Protein AF-A0A7I7VZ02-F1 (afdb_monomer_lite)

Secondary structure (DSSP, 8-state):
-HHHHHHHHHHHHHHHHHHHHHHHHHHHHHHHHTTTBTTTHHHH--HHHHHHHHHHHHHHHHHHH---TTHHHHHHHHHHHHHHHHHHHHHHHHHS----EEEEEEE-TTSSEEEEEEE---SSS-EEEEEEEE--GGG-BEEEEEEEETTT--EEEEEEEETTEEEEEEGGG-EEEEEB-TTS-BSS-EEESPPP-

Radius of gyration: 24.24 Å; chains: 1; bounding box: 68×23×64 Å

Structure (mmCIF, N/CA/C/O backbone):
data_AF-A0A7I7VZ02-F1
#
_entry.id   AF-A0A7I7VZ02-F1
#
loop_
_atom_site.group_PDB
_atom_site.id
_atom_site.type_symbol
_atom_site.label_atom_id
_atom_site.label_alt_id
_atom_site.label_comp_id
_atom_site.label_asym_id
_atom_site.label_entity_id
_atom_site.label_seq_id
_atom_site.pdbx_PDB_ins_code
_atom_site.Cartn_x
_atom_site.Cartn_y
_atom_site.Cartn_z
_atom_site.occupancy
_atom_site.B_iso_or_equiv
_atom_site.auth_seq_id
_atom_site.auth_comp_id
_atom_site.auth_asym_id
_atom_site.auth_atom_id
_atom_site.pdbx_PDB_model_num
ATOM 1 N N . MET A 1 1 ? -41.521 4.359 39.363 1.00 47.81 1 MET A N 1
ATOM 2 C CA . MET A 1 1 ? -41.703 4.819 37.966 1.00 47.81 1 MET A CA 1
ATOM 3 C C . MET A 1 1 ? -40.524 5.634 37.420 1.00 47.81 1 MET A C 1
ATOM 5 O O . MET A 1 1 ? -40.208 5.471 36.253 1.00 47.81 1 MET A O 1
ATOM 9 N N . ALA A 1 2 ? -39.821 6.451 38.222 1.00 50.28 2 ALA A N 1
ATOM 10 C CA . ALA A 1 2 ? -38.629 7.186 37.757 1.00 50.28 2 ALA A CA 1
ATOM 11 C C . ALA A 1 2 ? -37.331 6.344 37.661 1.00 50.28 2 ALA A C 1
ATOM 13 O O . ALA A 1 2 ? -36.416 6.716 36.933 1.00 50.28 2 ALA A O 1
ATOM 14 N N . SER A 1 3 ? -37.225 5.204 38.360 1.00 50.44 3 SER A N 1
ATOM 15 C CA . SER A 1 3 ? -36.028 4.342 38.289 1.00 50.44 3 SER A CA 1
ATOM 16 C C . SER A 1 3 ? -35.929 3.541 36.988 1.00 50.44 3 SER A C 1
ATOM 18 O O . SER A 1 3 ? -34.827 3.222 36.538 1.00 50.44 3 SER A O 1
ATOM 20 N N . ASP A 1 4 ? -37.068 3.232 36.368 1.00 49.09 4 ASP A N 1
ATOM 21 C CA . ASP A 1 4 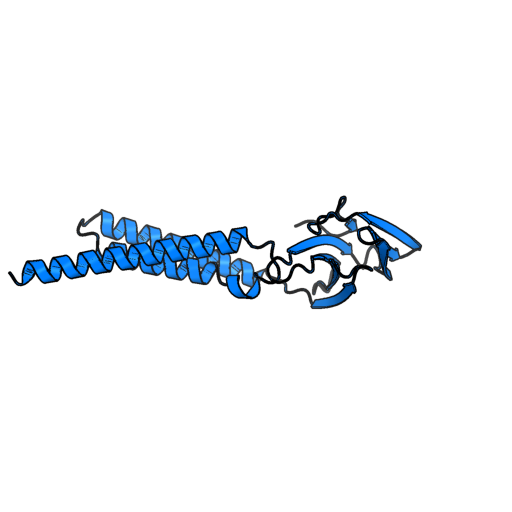? -37.125 2.322 35.221 1.00 49.09 4 ASP A CA 1
ATOM 22 C C . ASP A 1 4 ? -36.771 3.043 33.919 1.00 49.09 4 ASP A C 1
ATOM 24 O O . ASP A 1 4 ? -36.059 2.496 33.078 1.00 49.09 4 ASP A O 1
ATOM 28 N N . THR A 1 5 ? -37.151 4.316 33.794 1.00 54.44 5 THR A N 1
ATOM 29 C CA . THR A 1 5 ? -36.795 5.179 32.657 1.00 54.44 5 THR A CA 1
ATOM 30 C C . THR A 1 5 ? -35.301 5.496 32.606 1.00 54.44 5 THR A C 1
ATOM 32 O O . THR A 1 5 ? -34.717 5.534 31.522 1.00 54.44 5 THR A O 1
ATOM 35 N N . VAL A 1 6 ? -34.651 5.659 33.762 1.00 57.03 6 VAL A N 1
ATOM 36 C CA . VAL A 1 6 ? -33.194 5.858 33.845 1.00 57.03 6 VAL A CA 1
ATOM 37 C C . VAL A 1 6 ? -32.454 4.572 33.466 1.00 57.03 6 VAL A C 1
ATOM 39 O O . VAL A 1 6 ? -31.547 4.602 32.635 1.00 57.03 6 VAL A O 1
ATOM 42 N N . SER A 1 7 ? -32.887 3.424 33.996 1.00 58.41 7 SER A N 1
ATOM 43 C CA . SER A 1 7 ? -32.326 2.103 33.670 1.00 58.41 7 SER A CA 1
ATOM 44 C C . SER A 1 7 ? -32.423 1.770 32.173 1.00 58.41 7 SER A C 1
ATOM 46 O O . SER A 1 7 ? -31.472 1.249 31.582 1.00 58.41 7 SER A O 1
ATOM 48 N N . TYR A 1 8 ? -33.546 2.120 31.539 1.00 58.66 8 TYR A N 1
ATOM 49 C CA . TYR A 1 8 ? -33.772 1.874 30.116 1.00 58.66 8 TYR A CA 1
ATOM 50 C C . TYR A 1 8 ? -32.868 2.737 29.226 1.00 58.66 8 TYR A C 1
ATOM 52 O O . TYR A 1 8 ? -32.232 2.216 28.312 1.00 58.66 8 TYR A O 1
ATOM 60 N N . ARG A 1 9 ? -32.722 4.030 29.553 1.00 64.00 9 ARG A N 1
ATOM 61 C CA . ARG A 1 9 ? -31.848 4.969 28.827 1.00 64.00 9 ARG A CA 1
ATOM 62 C C . ARG A 1 9 ? -30.373 4.562 28.854 1.00 64.00 9 ARG A C 1
ATOM 64 O O . ARG A 1 9 ? -29.693 4.662 27.834 1.00 64.00 9 ARG A O 1
ATOM 71 N N . PHE A 1 10 ? -29.888 4.061 29.991 1.00 64.31 10 PHE A N 1
ATOM 72 C CA . PHE A 1 10 ? -28.514 3.562 30.110 1.00 64.31 10 PHE A CA 1
ATOM 73 C C . PHE A 1 10 ? -28.275 2.287 29.291 1.00 64.31 10 PHE A C 1
ATOM 75 O O . PHE A 1 10 ? -27.214 2.138 28.687 1.00 64.31 10 PHE A O 1
ATOM 82 N N . ARG A 1 11 ? -29.267 1.389 29.211 1.00 67.38 11 ARG A N 1
ATOM 83 C CA . ARG A 1 11 ? -29.181 0.178 28.380 1.00 67.38 11 ARG A CA 1
ATOM 84 C C . ARG A 1 11 ? -29.174 0.495 26.888 1.00 67.38 11 ARG A C 1
ATOM 86 O O . ARG A 1 11 ? -28.338 -0.044 26.172 1.00 67.38 11 ARG A O 1
ATOM 93 N N . THR A 1 12 ? -30.046 1.388 26.424 1.00 71.94 12 THR A N 1
ATOM 94 C CA . THR A 1 12 ? -30.061 1.807 25.013 1.00 71.94 12 THR A CA 1
ATOM 95 C C . THR A 1 12 ? -28.772 2.524 24.620 1.00 71.94 12 THR A C 1
ATOM 97 O O . THR A 1 12 ? -28.222 2.236 23.562 1.00 71.94 12 THR A O 1
ATOM 100 N N . ALA A 1 13 ? -28.232 3.387 25.488 1.00 70.81 13 ALA A N 1
ATOM 101 C CA . ALA A 1 13 ? -26.956 4.058 25.238 1.00 70.81 13 ALA A CA 1
ATOM 102 C C . ALA A 1 13 ? -25.786 3.062 25.144 1.00 70.81 13 ALA A C 1
ATOM 104 O O . ALA A 1 13 ? -24.974 3.158 24.229 1.00 70.81 13 ALA A O 1
ATOM 105 N N . ALA A 1 14 ? -25.729 2.064 26.032 1.00 69.88 14 ALA A N 1
ATOM 106 C CA . ALA A 1 14 ? -24.688 1.035 25.993 1.00 69.88 14 ALA A CA 1
ATOM 107 C C . ALA A 1 14 ? -24.739 0.189 24.707 1.00 69.88 14 ALA A C 1
ATOM 109 O O . ALA A 1 14 ? -23.693 -0.119 24.141 1.00 69.88 14 ALA A O 1
ATOM 110 N N . VAL A 1 15 ? -25.939 -0.146 24.219 1.00 73.44 15 VAL A N 1
ATOM 111 C CA . VAL A 1 15 ? -26.111 -0.881 22.954 1.00 73.44 15 VAL A CA 1
ATOM 112 C C . VAL A 1 15 ? -25.658 -0.038 21.763 1.00 73.44 15 VAL A C 1
ATOM 114 O O . VAL A 1 15 ? -24.906 -0.534 20.931 1.00 73.44 15 VAL A O 1
ATOM 117 N N . VAL A 1 16 ? -26.044 1.240 21.698 1.00 75.06 16 VAL A N 1
ATOM 118 C CA . VAL A 1 16 ? -25.624 2.142 20.609 1.00 75.06 16 VAL A CA 1
ATOM 119 C C . VAL A 1 16 ? -24.101 2.287 20.566 1.00 75.06 16 VAL A C 1
ATOM 121 O O . VAL A 1 16 ? -23.503 2.179 19.499 1.00 75.06 16 VAL A O 1
ATOM 124 N N . VAL A 1 17 ? -23.458 2.463 21.723 1.00 73.44 17 VAL A N 1
ATOM 125 C CA . VAL A 1 17 ? -21.994 2.580 21.814 1.00 73.44 17 VAL A CA 1
ATOM 126 C C . VAL A 1 17 ? -21.298 1.268 21.425 1.00 73.44 17 VAL A C 1
ATOM 128 O O . VAL A 1 17 ? -20.269 1.306 20.754 1.00 73.44 17 VAL A O 1
ATOM 131 N N . ALA A 1 18 ? -21.865 0.108 21.773 1.00 72.56 18 ALA A N 1
ATOM 132 C CA . ALA A 1 18 ? -21.328 -1.186 21.352 1.00 72.56 18 ALA A CA 1
ATOM 133 C C . ALA A 1 18 ? -21.440 -1.397 19.832 1.00 72.56 18 ALA A C 1
ATOM 135 O O . ALA A 1 18 ? -20.479 -1.837 19.207 1.00 72.56 18 ALA A O 1
ATOM 136 N N . VAL A 1 19 ? -22.580 -1.041 19.227 1.00 76.12 19 VAL A N 1
ATOM 137 C CA . VAL A 1 19 ? -22.775 -1.108 17.767 1.00 76.12 19 VAL A CA 1
ATOM 138 C C . VAL A 1 19 ? -21.777 -0.200 17.047 1.00 76.12 19 VAL A C 1
ATOM 140 O O . VAL A 1 19 ? -21.139 -0.637 16.093 1.00 76.12 19 VAL A O 1
ATOM 143 N N . LEU A 1 20 ? -21.578 1.028 17.536 1.00 76.00 20 LEU A N 1
ATOM 144 C CA . LEU A 1 20 ? -20.565 1.943 17.003 1.00 76.00 20 LEU A CA 1
ATOM 145 C C . LEU A 1 20 ? -19.152 1.355 17.108 1.00 76.00 20 LEU A C 1
ATOM 147 O O . LEU A 1 20 ? -18.399 1.413 16.140 1.00 76.00 20 LEU A O 1
ATOM 151 N N . GLY A 1 21 ? -18.807 0.735 18.238 1.00 69.12 21 GLY A N 1
ATOM 152 C CA . GLY A 1 21 ? -17.503 0.095 18.420 1.00 69.12 21 GLY A CA 1
ATOM 153 C C . GLY A 1 21 ? -17.253 -1.073 17.466 1.00 69.12 21 GLY A C 1
ATOM 154 O O . GLY A 1 21 ? -16.157 -1.195 16.921 1.00 69.12 21 GLY A O 1
ATOM 155 N N . VAL A 1 22 ? -18.274 -1.893 17.200 1.00 75.31 22 VAL A N 1
ATOM 156 C CA . VAL A 1 22 ? -18.197 -2.979 16.208 1.00 75.31 22 VAL A CA 1
ATOM 157 C C . VAL A 1 22 ? -18.049 -2.422 14.792 1.00 75.31 22 VAL A C 1
ATOM 159 O O . VAL A 1 22 ? -17.205 -2.901 14.041 1.00 75.31 22 VAL A O 1
ATOM 162 N N . LEU A 1 23 ? -18.811 -1.386 14.430 1.00 75.44 23 LEU A N 1
ATOM 163 C CA . LEU A 1 23 ? -18.707 -0.744 13.114 1.00 75.44 23 LEU A CA 1
ATOM 164 C C . LEU A 1 23 ? -17.310 -0.156 12.872 1.00 75.44 23 LEU A C 1
ATOM 166 O O . LEU A 1 23 ? -16.759 -0.311 11.784 1.00 75.44 23 LEU A O 1
ATOM 170 N N . LEU A 1 24 ? -16.710 0.460 13.892 1.00 75.12 24 LEU A N 1
ATOM 171 C CA . LEU A 1 24 ? -15.344 0.982 13.828 1.00 75.12 24 LEU A CA 1
ATOM 172 C C . LEU A 1 24 ? -14.301 -0.133 13.659 1.00 75.12 24 LEU A C 1
ATOM 174 O O . LEU A 1 24 ? -13.350 0.030 12.898 1.00 75.12 24 LEU A O 1
ATOM 178 N N . TRP A 1 25 ? -14.503 -1.291 14.293 1.00 71.62 25 TRP A N 1
ATOM 179 C CA . TRP A 1 25 ? -13.660 -2.472 14.077 1.00 71.62 25 TRP A CA 1
ATOM 180 C C . TRP A 1 25 ? -13.792 -3.046 12.665 1.00 71.62 25 TRP A C 1
ATOM 182 O O . TRP A 1 25 ? -12.788 -3.401 12.052 1.00 71.62 25 TRP A O 1
ATOM 192 N N . VAL A 1 26 ? -15.010 -3.103 12.123 1.00 74.44 26 VAL A N 1
ATOM 193 C CA . VAL A 1 26 ? -15.242 -3.535 10.736 1.00 74.44 26 VAL A CA 1
ATOM 194 C C . VAL A 1 26 ? -14.557 -2.580 9.757 1.00 74.44 26 VAL A C 1
ATOM 196 O O . VAL A 1 26 ? -13.909 -3.040 8.819 1.00 74.44 26 VAL A O 1
ATOM 199 N N . LEU A 1 27 ? -14.621 -1.268 9.995 1.00 68.94 27 LEU A N 1
ATOM 200 C CA . LEU A 1 27 ? -13.899 -0.265 9.204 1.00 68.94 27 LEU A CA 1
ATOM 201 C C . LEU A 1 27 ? -12.376 -0.442 9.295 1.00 68.94 27 LEU A C 1
ATOM 203 O O . LEU A 1 27 ? -11.706 -0.406 8.266 1.00 68.94 27 LEU A O 1
ATOM 207 N N . ALA A 1 28 ? -11.834 -0.702 10.489 1.00 68.12 28 ALA A N 1
ATOM 208 C CA . ALA A 1 28 ? -10.408 -0.969 10.676 1.00 68.12 28 ALA A CA 1
ATOM 209 C C . ALA A 1 28 ? -9.947 -2.226 9.913 1.00 68.12 28 ALA A C 1
ATOM 211 O O . ALA A 1 28 ? -8.941 -2.185 9.207 1.00 68.12 28 ALA A O 1
ATOM 212 N N . LEU A 1 29 ? -10.709 -3.323 9.999 1.00 68.94 29 LEU A N 1
ATOM 213 C CA . LEU A 1 29 ? -10.433 -4.564 9.266 1.00 68.94 29 LEU A CA 1
ATOM 214 C C . LEU A 1 29 ? -10.550 -4.375 7.753 1.00 68.94 29 LEU A C 1
ATOM 216 O O . LEU A 1 29 ? -9.721 -4.882 7.003 1.00 68.94 29 LEU A O 1
ATOM 220 N N . THR A 1 30 ? -11.544 -3.612 7.301 1.00 69.12 30 THR A N 1
ATOM 221 C CA . THR A 1 30 ? -11.711 -3.299 5.878 1.00 69.12 30 THR A CA 1
ATOM 222 C C . THR A 1 30 ? -10.533 -2.465 5.371 1.00 69.12 30 THR A C 1
ATOM 224 O O . THR A 1 30 ? -10.008 -2.758 4.306 1.00 69.12 30 THR A O 1
ATOM 227 N N . GLY A 1 31 ? -10.043 -1.497 6.153 1.00 63.56 31 GLY A N 1
ATOM 228 C CA . GLY A 1 31 ? -8.831 -0.739 5.822 1.00 63.56 31 GLY A CA 1
ATOM 229 C C . GLY A 1 31 ? -7.583 -1.606 5.687 1.00 63.56 31 GLY A C 1
ATOM 230 O O . GLY A 1 31 ? -6.812 -1.409 4.754 1.00 63.56 31 GLY A O 1
ATOM 231 N N . LEU A 1 32 ? -7.422 -2.610 6.552 1.00 64.88 32 LEU A N 1
ATOM 232 C CA . LEU A 1 32 ? -6.314 -3.566 6.457 1.00 64.88 32 LEU A CA 1
ATOM 233 C C . LEU A 1 32 ? -6.423 -4.476 5.224 1.00 64.88 32 LEU A C 1
ATOM 235 O O . LEU A 1 32 ? -5.419 -4.747 4.574 1.00 64.88 32 LEU A O 1
ATOM 239 N N . LEU A 1 33 ? -7.629 -4.931 4.875 1.00 65.62 33 LEU A N 1
ATOM 240 C CA . LEU A 1 33 ? -7.858 -5.803 3.712 1.00 65.62 33 LEU A CA 1
ATOM 241 C C . LEU A 1 33 ? -7.731 -5.067 2.370 1.00 65.62 33 LEU A C 1
ATOM 243 O O . LEU A 1 33 ? -7.448 -5.683 1.348 1.00 65.62 33 LEU A O 1
ATOM 247 N N . VAL A 1 34 ? -7.947 -3.752 2.370 1.00 65.56 34 VAL A N 1
ATOM 248 C CA . VAL A 1 34 ? -7.907 -2.881 1.185 1.00 65.56 34 VAL A CA 1
ATOM 249 C C . VAL A 1 34 ? -6.531 -2.195 1.055 1.00 65.56 34 VAL A C 1
ATOM 251 O O . VAL A 1 34 ? -6.350 -1.318 0.220 1.00 65.56 34 VAL A O 1
ATOM 254 N N . ASN A 1 35 ? -5.523 -2.622 1.828 1.00 59.62 35 ASN A N 1
ATOM 255 C CA . ASN A 1 35 ? -4.177 -2.029 1.830 1.00 59.62 35 ASN A CA 1
ATOM 256 C C . ASN A 1 35 ? -3.470 -2.080 0.457 1.00 59.62 35 ASN A C 1
ATOM 258 O O . ASN A 1 35 ? -2.612 -1.251 0.179 1.00 59.62 35 ASN A O 1
ATOM 262 N N . ASP A 1 36 ? -3.879 -3.000 -0.422 1.00 58.22 36 ASP A N 1
ATOM 263 C CA . ASP A 1 36 ? -3.408 -3.095 -1.811 1.00 58.22 36 ASP A CA 1
ATOM 264 C C . ASP A 1 36 ? -3.837 -1.911 -2.705 1.00 58.22 36 ASP A C 1
ATOM 266 O O . ASP A 1 36 ? -3.310 -1.747 -3.806 1.00 58.22 36 ASP A O 1
ATOM 270 N N . TYR A 1 37 ? -4.820 -1.108 -2.284 1.00 57.72 37 TYR A N 1
ATOM 271 C CA . TYR A 1 37 ? -5.379 -0.017 -3.081 1.00 57.72 37 TYR A CA 1
ATOM 272 C C . TYR A 1 37 ? -4.755 1.323 -2.693 1.00 57.72 37 TYR A C 1
ATOM 274 O O . TYR A 1 37 ? -5.181 1.986 -1.743 1.00 57.72 37 TYR A O 1
ATOM 282 N N . TYR A 1 38 ? -3.766 1.750 -3.475 1.00 57.16 38 TYR A N 1
ATOM 283 C CA . TYR A 1 38 ? -2.965 2.944 -3.216 1.00 57.16 38 TYR A CA 1
ATOM 284 C C . TYR A 1 38 ? -3.795 4.230 -3.073 1.00 57.16 38 TYR A C 1
ATOM 286 O O . TYR A 1 38 ? -3.505 5.041 -2.202 1.00 57.16 38 TYR A O 1
ATOM 294 N N . GLN A 1 39 ? -4.872 4.411 -3.848 1.00 54.56 39 GLN A N 1
ATOM 295 C CA . GLN A 1 39 ? -5.721 5.613 -3.736 1.00 54.56 39 GLN A CA 1
ATOM 296 C C . GLN A 1 39 ? -6.662 5.608 -2.523 1.00 54.56 39 GLN A C 1
ATOM 298 O O . GLN A 1 39 ? -7.084 6.667 -2.054 1.00 54.56 39 GLN A O 1
ATOM 303 N N . LEU A 1 40 ? -6.996 4.429 -1.996 1.00 50.78 40 LEU A N 1
ATOM 304 C CA . LEU A 1 40 ? -7.787 4.290 -0.770 1.00 50.78 40 LEU A CA 1
ATOM 305 C C . LEU A 1 40 ? -6.900 4.369 0.477 1.00 50.78 40 LEU A C 1
ATOM 307 O O . LEU A 1 40 ? -7.392 4.708 1.556 1.00 50.78 40 LEU A O 1
ATOM 311 N N . ARG A 1 41 ? -5.593 4.132 0.314 1.00 55.97 41 ARG A N 1
ATOM 312 C CA . ARG A 1 41 ? -4.574 4.184 1.362 1.00 55.97 41 ARG A CA 1
ATOM 313 C C . ARG A 1 41 ? -4.622 5.482 2.182 1.00 55.97 41 ARG A C 1
ATOM 315 O O . ARG A 1 41 ? -4.719 5.344 3.391 1.00 55.97 41 ARG A O 1
ATOM 322 N N . PRO A 1 42 ? -4.694 6.712 1.625 1.00 55.03 42 PRO A N 1
ATOM 323 C CA . PRO A 1 42 ? -4.709 7.950 2.415 1.00 55.03 42 PRO A CA 1
ATOM 324 C C . PRO A 1 42 ? -5.990 8.147 3.238 1.00 55.03 42 PRO A C 1
ATOM 326 O O . PRO A 1 42 ? -5.948 8.728 4.318 1.00 55.03 42 PRO A O 1
ATOM 329 N N . TRP A 1 43 ? -7.132 7.652 2.750 1.00 51.28 43 TRP A N 1
ATOM 330 C CA . TRP A 1 43 ? -8.434 7.808 3.413 1.00 51.28 43 TRP A CA 1
ATOM 331 C C . TRP A 1 43 ? -8.687 6.731 4.471 1.00 51.28 43 TRP A C 1
ATOM 333 O O . TRP A 1 43 ? -9.310 6.997 5.498 1.00 51.28 43 TRP A O 1
ATOM 343 N N . LEU A 1 44 ? -8.184 5.517 4.235 1.00 52.19 44 LEU A N 1
ATOM 344 C CA . LEU A 1 44 ? -8.232 4.403 5.179 1.00 52.19 44 LEU A CA 1
ATOM 345 C C . LEU A 1 44 ? -6.970 4.292 6.042 1.00 52.19 44 LEU A C 1
ATOM 347 O O . LEU A 1 44 ? -6.959 3.428 6.913 1.00 52.19 44 LEU A O 1
ATOM 351 N N . HIS A 1 45 ? -5.975 5.187 5.899 1.00 53.47 45 HIS A N 1
ATOM 352 C CA . HIS A 1 45 ? -4.705 5.242 6.660 1.00 53.47 45 HIS A CA 1
ATOM 353 C C . HIS A 1 45 ? -4.843 5.574 8.148 1.00 53.47 45 HIS A C 1
ATOM 355 O O . HIS A 1 45 ? -3.887 5.913 8.847 1.00 53.47 45 HIS A O 1
ATOM 361 N N . HIS A 1 46 ? -6.038 5.400 8.679 1.00 59.06 46 HIS A N 1
ATOM 362 C CA . HIS A 1 46 ? -6.311 5.486 10.090 1.00 59.06 46 HIS A CA 1
ATOM 363 C C . HIS A 1 46 ? -6.965 4.201 10.622 1.00 59.06 46 HIS A C 1
ATOM 365 O O . HIS A 1 46 ? -7.808 4.304 11.515 1.00 59.06 46 HIS A O 1
ATOM 371 N N . PRO A 1 47 ? -6.578 2.980 10.170 1.00 60.38 47 PRO A N 1
ATOM 372 C CA . PRO A 1 47 ? -7.176 1.755 10.706 1.00 60.38 47 PRO A CA 1
ATOM 373 C C . PRO A 1 47 ? -6.882 1.650 12.208 1.00 60.38 47 PRO A C 1
ATOM 375 O O . PRO A 1 47 ? -7.709 1.172 12.979 1.00 60.38 47 PRO A O 1
ATOM 378 N N . PHE A 1 48 ? -5.756 2.219 12.648 1.00 64.62 48 PHE A N 1
ATOM 379 C CA . PHE A 1 48 ? -5.398 2.377 14.048 1.00 64.62 48 PHE A CA 1
ATOM 380 C C . PHE A 1 48 ? -6.257 3.410 14.796 1.00 64.62 48 PHE A C 1
ATOM 382 O O . PHE A 1 48 ? -6.590 3.180 15.956 1.00 64.62 48 PHE A O 1
ATOM 389 N N . ILE A 1 49 ? -6.686 4.514 14.169 1.00 67.94 49 ILE A N 1
ATOM 390 C CA . ILE A 1 49 ? -7.624 5.464 14.803 1.00 67.94 49 ILE A CA 1
ATOM 391 C C . ILE A 1 49 ? -9.006 4.819 14.929 1.00 67.94 49 ILE A C 1
ATOM 393 O O . ILE A 1 49 ? -9.634 4.904 15.981 1.00 67.94 49 ILE A O 1
ATOM 397 N N . PHE A 1 50 ? -9.462 4.102 13.898 1.00 70.12 50 PHE A N 1
ATOM 398 C CA . PHE A 1 50 ? -10.724 3.365 13.957 1.00 70.12 50 PHE A CA 1
ATOM 399 C C . PHE A 1 50 ? -10.666 2.231 14.991 1.00 70.12 50 PHE A C 1
ATOM 401 O O . PHE A 1 50 ? -11.586 2.088 15.794 1.00 70.12 50 PHE A O 1
ATOM 408 N N . GLY A 1 51 ? -9.560 1.486 15.059 1.00 69.31 51 GLY A N 1
ATOM 409 C CA . GLY A 1 51 ? -9.348 0.435 16.055 1.00 69.31 51 GLY A CA 1
ATOM 410 C C . GLY A 1 51 ? -9.263 0.971 17.488 1.00 69.31 51 GLY A C 1
ATOM 411 O O . GLY A 1 51 ? -9.880 0.406 18.393 1.00 69.31 51 GLY A O 1
ATOM 412 N N . THR A 1 52 ? -8.573 2.093 17.715 1.00 71.06 52 THR A N 1
ATOM 413 C CA . THR A 1 52 ? -8.495 2.731 19.043 1.00 71.06 52 THR A CA 1
ATOM 414 C C . THR A 1 52 ? -9.833 3.325 19.471 1.00 71.06 52 THR A C 1
ATOM 416 O O . THR A 1 52 ? -10.266 3.085 20.599 1.00 71.06 52 THR A O 1
ATOM 419 N N . ALA A 1 53 ? -10.543 4.015 18.574 1.00 76.06 53 ALA A N 1
ATOM 420 C CA . ALA A 1 53 ? -11.892 4.519 18.829 1.00 76.06 53 ALA A CA 1
ATOM 421 C C . ALA A 1 53 ? -12.901 3.378 19.073 1.00 76.06 53 ALA A C 1
ATOM 423 O O . ALA A 1 53 ? -13.762 3.477 19.954 1.00 76.06 53 ALA A O 1
ATOM 424 N N . GLY A 1 54 ? -12.768 2.259 18.353 1.00 73.69 54 GLY A N 1
ATOM 425 C CA . GLY A 1 54 ? -13.542 1.035 18.565 1.00 73.69 54 GLY A CA 1
ATOM 426 C C . GLY A 1 54 ? -13.289 0.409 19.940 1.00 73.69 54 GLY A C 1
ATOM 427 O O . GLY A 1 54 ? -14.227 0.083 20.664 1.00 73.69 54 GLY A O 1
ATOM 428 N N . CYS A 1 55 ? -12.026 0.309 20.360 1.00 76.19 55 CYS A N 1
ATOM 429 C CA . CYS A 1 55 ? -11.670 -0.190 21.691 1.00 76.19 55 CYS A CA 1
ATOM 430 C C . CYS A 1 55 ? -12.164 0.740 22.811 1.00 76.19 55 CYS A C 1
ATOM 432 O O . CYS A 1 55 ? -12.705 0.268 23.811 1.00 76.19 55 CYS A O 1
ATOM 434 N N . ALA A 1 56 ? -12.043 2.059 22.633 1.00 76.25 56 ALA A N 1
ATOM 435 C CA . ALA A 1 56 ? -12.521 3.045 23.599 1.00 76.25 56 ALA A CA 1
ATOM 436 C C . ALA A 1 56 ? -14.048 2.986 23.769 1.00 76.25 56 ALA A C 1
ATOM 438 O O . ALA A 1 56 ? -14.551 2.951 24.893 1.00 76.25 56 ALA A O 1
ATOM 439 N N . SER A 1 57 ? -14.794 2.912 22.664 1.00 73.62 57 SER A N 1
ATOM 440 C CA . SER A 1 57 ? -16.254 2.778 22.702 1.00 73.62 57 SER A CA 1
ATOM 441 C C . SER A 1 57 ? -16.690 1.459 23.352 1.00 73.62 57 SER A C 1
ATOM 443 O O . SER A 1 57 ? -17.549 1.476 24.233 1.00 73.62 57 SER A O 1
ATOM 445 N N . LEU A 1 58 ? -16.048 0.331 23.039 1.00 74.31 58 LEU A N 1
ATOM 446 C CA . LEU A 1 58 ? -16.349 -0.958 23.677 1.00 74.31 58 LEU A CA 1
ATOM 447 C C . LEU A 1 58 ? -16.020 -0.974 25.181 1.00 74.31 58 LEU A C 1
ATOM 449 O O . LEU A 1 58 ? -16.814 -1.485 25.976 1.00 74.31 58 LEU A O 1
ATOM 453 N N . ALA A 1 59 ? -14.925 -0.338 25.606 1.00 74.94 59 ALA A N 1
ATOM 454 C CA . ALA A 1 59 ? -14.600 -0.172 27.024 1.00 74.94 59 ALA A CA 1
ATOM 455 C C . ALA A 1 59 ? -15.665 0.659 27.768 1.00 74.94 59 ALA A C 1
ATOM 457 O O . ALA A 1 59 ? -16.099 0.286 28.864 1.00 74.94 59 ALA A O 1
ATOM 458 N N . ILE A 1 60 ? -16.149 1.746 27.152 1.00 73.69 60 ILE A N 1
ATOM 459 C CA . ILE A 1 60 ? -17.241 2.575 27.688 1.00 73.69 60 ILE A CA 1
ATOM 460 C C . ILE A 1 60 ? -18.546 1.767 27.757 1.00 73.69 60 ILE A C 1
ATOM 462 O O . ILE A 1 60 ? -19.230 1.786 28.785 1.00 73.69 60 ILE A O 1
ATOM 466 N N . ALA A 1 61 ? -18.872 0.998 26.714 1.00 72.69 61 ALA A N 1
ATOM 467 C CA . ALA A 1 61 ? -20.058 0.144 26.679 1.00 72.69 61 ALA A CA 1
ATOM 468 C C . ALA A 1 61 ? -20.036 -0.920 27.789 1.00 72.69 61 ALA A C 1
ATOM 470 O O . ALA A 1 61 ? -21.041 -1.109 28.477 1.00 72.69 61 ALA A O 1
ATOM 471 N N . CYS A 1 62 ? -18.890 -1.560 28.043 1.00 72.25 62 CYS A N 1
ATOM 472 C CA . CYS A 1 62 ? -18.725 -2.481 29.170 1.00 72.25 62 CYS A CA 1
ATOM 473 C C . CYS A 1 62 ? -18.882 -1.780 30.525 1.00 72.25 62 CYS A C 1
ATOM 475 O O . CYS A 1 62 ? -19.519 -2.321 31.431 1.00 72.25 62 CYS A O 1
ATOM 477 N N . GLY A 1 63 ? -18.347 -0.563 30.663 1.00 70.44 63 GLY A N 1
ATOM 478 C CA . GLY A 1 63 ? -18.438 0.224 31.890 1.00 70.44 63 GLY A CA 1
ATOM 479 C C . GLY A 1 63 ? -19.870 0.616 32.271 1.00 70.44 63 GLY A C 1
ATOM 480 O O . GLY A 1 63 ? -20.214 0.610 33.460 1.00 70.44 63 GLY A O 1
ATOM 481 N N . VAL A 1 64 ? -20.696 0.923 31.267 1.00 71.81 64 VAL A N 1
ATOM 482 C CA . VAL A 1 64 ? -22.079 1.398 31.426 1.00 71.81 64 VAL A CA 1
ATOM 483 C C . VAL A 1 64 ? -23.102 0.253 31.395 1.00 71.81 64 VAL A C 1
ATOM 485 O O . VAL A 1 64 ? -24.072 0.274 32.150 1.00 71.81 64 VAL A O 1
ATOM 488 N N . GLY A 1 65 ? -22.895 -0.757 30.546 1.00 66.19 65 GLY A N 1
ATOM 489 C CA . GLY A 1 65 ? -23.864 -1.825 30.284 1.00 66.19 65 GLY A CA 1
ATOM 490 C C . GLY A 1 65 ? -23.776 -3.028 31.228 1.00 66.19 65 GLY A C 1
ATOM 491 O O . GLY A 1 65 ? -24.793 -3.672 31.498 1.00 66.19 65 GLY A O 1
ATOM 492 N N . ILE A 1 66 ? -22.590 -3.340 31.766 1.00 71.62 66 ILE A N 1
ATOM 493 C CA . ILE A 1 66 ? -22.381 -4.546 32.579 1.00 71.62 66 ILE A CA 1
ATOM 494 C C . ILE A 1 66 ? -22.543 -4.219 34.066 1.00 71.62 66 ILE A C 1
ATOM 496 O O . ILE A 1 66 ? -21.720 -3.544 34.682 1.00 71.62 66 ILE A O 1
ATOM 500 N N . ARG A 1 67 ? -23.605 -4.757 34.676 1.00 65.56 67 ARG A N 1
ATOM 501 C CA . ARG A 1 67 ? -23.892 -4.604 36.115 1.00 65.56 67 ARG A CA 1
ATOM 502 C C . ARG A 1 67 ? -23.145 -5.619 36.994 1.00 65.56 67 ARG A C 1
ATOM 504 O O . ARG A 1 67 ? -23.077 -5.453 38.208 1.00 65.56 67 ARG A O 1
ATOM 511 N N . HIS A 1 68 ? -22.599 -6.673 36.386 1.00 68.06 68 HIS A N 1
ATOM 512 C CA . HIS A 1 68 ? -21.929 -7.768 37.082 1.00 68.06 68 HIS A CA 1
ATOM 513 C C . HIS A 1 68 ? -20.514 -7.361 37.527 1.00 68.06 68 HIS A C 1
ATOM 515 O O . HIS A 1 68 ? -19.677 -7.009 36.693 1.00 68.06 68 HIS A O 1
ATOM 521 N N . ARG A 1 69 ? -20.235 -7.439 38.840 1.00 71.75 69 ARG A N 1
ATOM 522 C CA . ARG A 1 69 ? -19.000 -6.920 39.470 1.00 71.75 69 ARG A CA 1
ATOM 523 C C . ARG A 1 69 ? -17.701 -7.513 38.916 1.00 71.75 69 ARG A C 1
ATOM 525 O O . ARG A 1 69 ? -16.686 -6.836 38.965 1.00 71.75 69 ARG A O 1
ATOM 532 N N . VAL A 1 70 ? -17.739 -8.734 38.382 1.00 71.94 70 VAL A N 1
ATOM 533 C CA . VAL A 1 70 ? -16.550 -9.431 37.854 1.00 71.94 70 VAL A CA 1
ATOM 534 C C . VAL A 1 70 ? -16.405 -9.278 36.337 1.00 71.94 70 VAL A C 1
ATOM 536 O O . VAL A 1 70 ? -15.304 -9.092 35.839 1.00 71.94 70 VAL A O 1
ATOM 539 N N . LEU A 1 71 ? -17.510 -9.278 35.585 1.00 70.19 71 LEU A N 1
ATOM 540 C CA . LEU A 1 71 ? -17.458 -9.192 34.115 1.00 70.19 71 LEU A CA 1
ATOM 541 C C . LEU A 1 71 ? -17.129 -7.773 33.641 1.00 70.19 71 LEU A C 1
ATOM 543 O O . LEU A 1 71 ? -16.518 -7.594 32.592 1.00 70.19 71 LEU A O 1
ATOM 547 N N . LYS A 1 72 ? -17.507 -6.762 34.432 1.00 74.44 72 LYS A N 1
ATOM 548 C CA . LYS A 1 72 ? -17.220 -5.356 34.149 1.00 74.44 72 LYS A CA 1
ATOM 549 C C . LYS A 1 72 ? -15.711 -5.062 34.073 1.00 74.44 72 LYS A C 1
ATOM 551 O O . LYS A 1 72 ? -15.286 -4.570 33.031 1.00 74.44 72 LYS A O 1
ATOM 556 N N . PRO A 1 73 ? -14.889 -5.352 35.104 1.00 74.50 73 PRO A N 1
ATOM 557 C CA . PRO A 1 73 ? -13.452 -5.098 35.020 1.00 74.50 73 PRO A CA 1
ATOM 558 C C . PRO A 1 73 ? -12.774 -5.972 33.961 1.00 74.50 73 PRO A C 1
ATOM 560 O O . PRO A 1 73 ? -11.914 -5.468 33.253 1.00 74.50 73 PRO A O 1
ATOM 563 N N . VAL A 1 74 ? -13.198 -7.230 33.784 1.00 75.06 74 VAL A N 1
ATOM 564 C CA . VAL A 1 74 ? -12.633 -8.126 32.757 1.00 75.06 74 VAL A CA 1
ATOM 565 C C . VAL A 1 74 ? -12.836 -7.563 31.347 1.00 75.06 74 VAL A C 1
ATOM 567 O O . VAL A 1 74 ? -11.880 -7.488 30.582 1.00 75.06 74 VAL A O 1
ATOM 570 N N . GLY A 1 75 ? -14.049 -7.107 31.015 1.00 71.88 75 GLY A N 1
ATOM 571 C CA . GLY A 1 75 ? -14.331 -6.501 29.710 1.00 71.88 75 GLY A CA 1
ATOM 572 C C . GLY A 1 75 ? -13.557 -5.201 29.478 1.00 71.88 75 GLY A C 1
ATOM 573 O O . GLY A 1 75 ? -12.988 -5.010 28.409 1.00 71.88 75 GLY A O 1
ATOM 574 N N . ILE A 1 76 ? -13.472 -4.332 30.493 1.00 7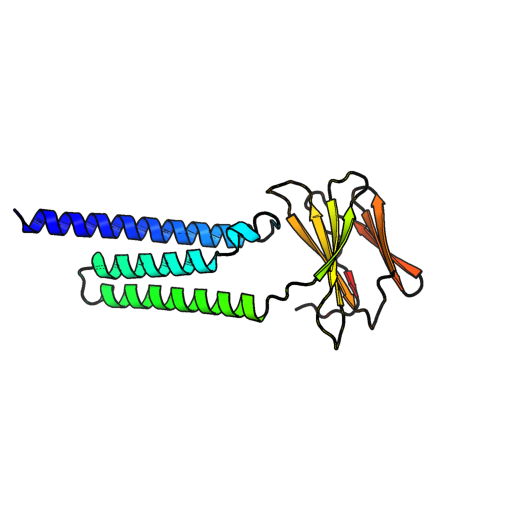5.88 76 ILE A N 1
ATOM 575 C CA . ILE A 1 76 ? -12.697 -3.084 30.401 1.00 75.88 76 ILE A CA 1
ATOM 576 C C . ILE A 1 76 ? -11.215 -3.389 30.162 1.00 75.88 76 ILE A C 1
ATOM 578 O O . ILE A 1 76 ? -10.628 -2.828 29.243 1.00 75.88 76 ILE A O 1
ATOM 582 N N . VAL A 1 77 ? -10.620 -4.291 30.949 1.00 76.31 77 VAL A N 1
ATOM 583 C CA . VAL A 1 77 ? -9.205 -4.665 30.808 1.00 76.31 77 VAL A CA 1
ATOM 584 C C . VAL A 1 77 ? -8.935 -5.249 29.423 1.00 76.31 77 VAL A C 1
ATOM 586 O O . VAL A 1 77 ? -7.963 -4.852 28.790 1.00 76.31 77 VAL A O 1
ATOM 589 N N . LEU A 1 78 ? -9.811 -6.123 28.917 1.00 76.94 78 LEU A N 1
ATOM 590 C CA . LEU A 1 78 ? -9.673 -6.711 27.584 1.00 76.94 78 LEU A CA 1
ATOM 591 C C . LEU A 1 78 ? -9.632 -5.637 26.484 1.00 76.94 78 LEU A C 1
ATOM 593 O O . LEU A 1 78 ? -8.723 -5.644 25.656 1.00 76.94 78 LEU A O 1
ATOM 597 N N . PHE A 1 79 ? -10.583 -4.699 26.483 1.00 76.00 79 PHE A N 1
ATOM 598 C CA . PHE A 1 79 ? -10.647 -3.659 25.450 1.00 76.00 79 PHE A CA 1
ATOM 599 C C . PHE A 1 79 ? -9.546 -2.607 25.589 1.00 76.00 79 PHE A C 1
ATOM 601 O O . PHE A 1 79 ? -9.046 -2.119 24.579 1.00 76.00 79 PHE A O 1
ATOM 608 N N . VAL A 1 80 ? -9.116 -2.294 26.813 1.00 77.56 80 VAL A N 1
ATOM 609 C CA . VAL A 1 80 ? -7.950 -1.429 27.040 1.00 77.56 80 VAL A CA 1
ATOM 610 C C . VAL A 1 80 ? -6.682 -2.093 26.505 1.00 77.56 80 VAL A C 1
ATOM 612 O O . VAL A 1 80 ? -5.937 -1.453 25.769 1.00 77.56 80 VAL A O 1
ATOM 615 N N . MET A 1 81 ? -6.463 -3.378 26.798 1.00 73.06 81 MET A N 1
ATOM 616 C CA . MET A 1 81 ? -5.323 -4.137 26.272 1.00 73.06 81 MET A CA 1
ATOM 617 C C . MET A 1 81 ? -5.342 -4.204 24.743 1.00 73.06 81 MET A C 1
ATOM 619 O O . MET A 1 81 ? -4.317 -3.960 24.112 1.00 73.06 81 MET A O 1
ATOM 623 N N . ALA A 1 82 ? -6.506 -4.461 24.139 1.00 73.12 82 ALA A N 1
ATOM 624 C CA . ALA A 1 82 ? -6.661 -4.420 22.687 1.00 73.12 82 ALA A CA 1
ATOM 625 C C . ALA A 1 82 ? -6.309 -3.032 22.119 1.00 73.12 82 ALA A C 1
ATOM 627 O O . ALA A 1 82 ? -5.571 -2.940 21.142 1.00 73.12 82 ALA A O 1
ATOM 628 N N . GLY A 1 83 ? -6.751 -1.952 22.771 1.00 73.62 83 GLY A N 1
ATOM 629 C CA . GLY A 1 83 ? -6.390 -0.584 22.397 1.00 73.62 83 GLY A CA 1
ATOM 630 C C . GLY A 1 83 ? -4.883 -0.321 22.466 1.00 73.62 83 GLY A C 1
ATOM 631 O O . GLY A 1 83 ? -4.328 0.247 21.530 1.00 73.62 83 GLY A O 1
ATOM 632 N N . VAL A 1 84 ? -4.206 -0.780 23.525 1.00 76.81 84 VAL A N 1
ATOM 633 C CA . VAL A 1 84 ? -2.742 -0.661 23.673 1.00 76.81 84 VAL A CA 1
ATOM 634 C C . VAL A 1 84 ? -2.011 -1.384 22.543 1.00 76.81 84 VAL A C 1
ATOM 636 O O . VAL A 1 84 ? -1.079 -0.823 21.973 1.00 76.81 84 VAL A O 1
ATOM 639 N N . VAL A 1 85 ? -2.450 -2.592 22.177 1.00 75.12 85 VAL A N 1
ATOM 640 C CA . VAL A 1 85 ? -1.870 -3.340 21.049 1.00 75.12 85 VAL A CA 1
ATOM 641 C C . VAL A 1 85 ? -2.041 -2.572 19.738 1.00 75.12 85 VAL A C 1
ATOM 643 O O . VAL A 1 85 ? -1.075 -2.422 18.995 1.00 75.12 85 VAL A O 1
ATOM 646 N N . VAL A 1 86 ? -3.233 -2.029 19.471 1.00 73.50 86 VAL A N 1
ATOM 647 C CA . VAL A 1 86 ? -3.498 -1.235 18.258 1.00 73.50 86 VAL A CA 1
ATOM 648 C C . VAL A 1 86 ? -2.611 0.014 18.210 1.00 73.50 86 VAL A C 1
ATOM 650 O O . VAL A 1 86 ? -2.021 0.290 17.170 1.00 73.50 86 VAL A O 1
ATOM 653 N N . VAL A 1 87 ? -2.462 0.746 19.321 1.00 73.19 87 VAL A N 1
ATOM 654 C CA . VAL A 1 87 ? -1.560 1.913 19.399 1.00 73.19 87 VAL A CA 1
ATOM 655 C C . VAL A 1 87 ? -0.102 1.504 19.192 1.00 73.19 87 VAL A C 1
ATOM 657 O O . VAL A 1 87 ? 0.617 2.181 18.464 1.00 73.19 87 VAL A O 1
ATOM 660 N N . GLY A 1 88 ? 0.336 0.402 19.803 1.00 72.81 88 GLY A N 1
ATOM 661 C CA . GLY A 1 88 ? 1.699 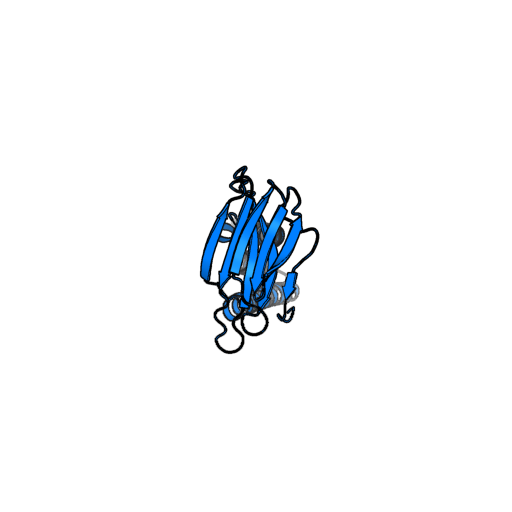-0.105 19.654 1.00 72.81 88 GLY A CA 1
ATOM 662 C C . GLY A 1 88 ? 2.025 -0.471 18.206 1.00 72.81 88 GLY A C 1
ATOM 663 O O . GLY A 1 88 ? 3.066 -0.071 17.693 1.00 72.81 88 GLY A O 1
ATOM 664 N N . LEU A 1 89 ? 1.107 -1.153 17.518 1.00 71.00 89 LEU A N 1
ATOM 665 C CA . LEU A 1 89 ? 1.244 -1.461 16.093 1.00 71.00 89 LEU A CA 1
ATOM 666 C C . LEU A 1 89 ? 1.249 -0.194 15.227 1.00 71.00 89 LEU A C 1
ATOM 668 O O . LEU A 1 89 ? 2.042 -0.109 14.295 1.00 71.00 89 LEU A O 1
ATOM 672 N N . ALA A 1 90 ? 0.425 0.806 15.558 1.00 69.62 90 ALA A N 1
ATOM 673 C CA . ALA A 1 90 ? 0.424 2.097 14.868 1.00 69.62 90 ALA A CA 1
ATOM 674 C C . ALA A 1 90 ? 1.770 2.814 15.005 1.00 69.62 90 ALA A C 1
ATOM 676 O O . ALA A 1 90 ? 2.307 3.338 14.035 1.00 69.62 90 ALA A O 1
ATOM 677 N N . TYR A 1 91 ? 2.316 2.823 16.221 1.00 70.81 91 TYR A N 1
ATOM 678 C CA . TYR A 1 91 ? 3.605 3.428 16.512 1.00 70.81 91 TYR A CA 1
ATOM 679 C C . TYR A 1 91 ? 4.734 2.731 15.753 1.00 70.81 91 TYR A C 1
ATOM 681 O O . TYR A 1 91 ? 5.548 3.409 15.137 1.00 70.81 91 TYR A O 1
ATOM 689 N N . LEU A 1 92 ? 4.753 1.393 15.733 1.00 68.12 92 LEU A N 1
ATOM 690 C CA . LEU A 1 92 ? 5.722 0.627 14.944 1.00 68.12 92 LEU A CA 1
ATOM 691 C C . LEU A 1 92 ? 5.588 0.932 13.447 1.00 68.12 92 LEU A C 1
ATOM 693 O O . LEU A 1 92 ? 6.589 1.202 12.796 1.00 68.12 92 LEU A O 1
ATOM 697 N N . ALA A 1 93 ? 4.366 0.967 12.915 1.00 67.88 93 ALA A N 1
ATOM 698 C CA . ALA A 1 93 ? 4.133 1.293 11.511 1.00 67.88 93 ALA A CA 1
ATOM 699 C C . ALA A 1 93 ? 4.602 2.710 11.138 1.00 67.88 93 ALA A C 1
ATOM 701 O O . ALA A 1 93 ? 5.065 2.911 10.027 1.00 67.88 93 ALA A O 1
ATOM 702 N N . MET A 1 94 ? 4.510 3.687 12.047 1.00 66.88 94 MET A N 1
ATOM 703 C CA . MET A 1 94 ? 5.051 5.035 11.818 1.00 66.88 94 MET A CA 1
ATOM 704 C C . MET A 1 94 ? 6.570 5.102 12.002 1.00 66.88 94 MET A C 1
ATOM 706 O O . MET A 1 94 ? 7.233 5.850 11.296 1.00 66.88 94 MET A O 1
ATOM 710 N N . ALA A 1 95 ? 7.122 4.353 12.958 1.00 64.62 95 ALA A N 1
ATOM 711 C CA . ALA A 1 95 ? 8.553 4.354 13.255 1.00 64.62 95 ALA A CA 1
ATOM 712 C C . ALA A 1 95 ? 9.383 3.637 12.180 1.00 64.62 95 ALA A C 1
ATOM 714 O O . ALA A 1 95 ? 10.532 4.006 11.964 1.00 64.62 95 ALA A O 1
ATOM 715 N N . PHE A 1 96 ? 8.800 2.629 11.528 1.00 64.06 96 PHE A N 1
ATOM 716 C CA . PHE A 1 96 ? 9.423 1.842 10.458 1.00 64.06 96 PHE A CA 1
ATOM 717 C C . PHE A 1 96 ? 8.799 2.097 9.080 1.00 64.06 96 PHE A C 1
ATOM 719 O O . PHE A 1 96 ? 9.186 1.469 8.102 1.00 64.06 96 PHE A O 1
ATOM 726 N N . GLY A 1 97 ? 7.806 2.982 8.998 1.00 57.31 97 GLY A N 1
ATOM 727 C CA . GLY A 1 97 ? 7.191 3.380 7.740 1.00 57.31 97 GLY A CA 1
ATOM 728 C C . GLY A 1 97 ? 8.068 4.404 7.046 1.00 57.31 97 GLY A C 1
ATOM 729 O O . GLY A 1 97 ? 7.881 5.606 7.232 1.00 57.31 97 GLY A O 1
ATOM 730 N N . GLU A 1 98 ? 9.030 3.938 6.262 1.00 56.84 98 GLU A N 1
ATOM 731 C CA . GLU A 1 98 ? 9.735 4.807 5.330 1.00 56.84 98 GLU A CA 1
ATOM 732 C C . GLU A 1 98 ? 8.756 5.222 4.228 1.00 56.84 98 GLU A C 1
ATOM 734 O O . GLU A 1 98 ? 8.035 4.399 3.662 1.00 56.84 98 GLU A O 1
ATOM 739 N N . ASN A 1 99 ? 8.666 6.529 3.977 1.00 57.75 99 ASN A N 1
ATOM 740 C CA . ASN A 1 99 ? 8.014 7.043 2.780 1.00 57.75 99 ASN A CA 1
ATOM 741 C C . ASN A 1 99 ? 9.135 7.221 1.764 1.00 57.75 99 ASN A C 1
ATOM 743 O O . ASN A 1 99 ? 9.857 8.219 1.861 1.00 57.75 99 ASN A O 1
ATOM 747 N N . PRO A 1 100 ? 9.355 6.255 0.864 1.00 62.94 100 PRO A N 1
ATOM 748 C CA . PRO A 1 100 ? 10.369 6.441 -0.146 1.00 62.94 100 PRO A CA 1
ATOM 749 C C . PRO A 1 100 ? 9.973 7.608 -1.051 1.00 62.94 100 PRO A C 1
ATOM 751 O O . PRO A 1 100 ? 8.792 7.806 -1.357 1.00 62.94 100 PRO A O 1
ATOM 754 N N . ASP A 1 101 ? 10.961 8.394 -1.475 1.00 66.81 101 ASP A N 1
ATOM 755 C CA . ASP A 1 101 ? 10.686 9.520 -2.362 1.00 66.81 101 ASP A CA 1
ATOM 756 C C . ASP A 1 101 ? 10.323 8.984 -3.749 1.00 66.81 101 ASP A C 1
ATOM 758 O O . ASP A 1 101 ? 11.089 8.242 -4.374 1.00 66.81 101 ASP A O 1
ATOM 762 N N . GLU A 1 102 ? 9.148 9.372 -4.241 1.00 74.75 102 GLU A N 1
ATOM 763 C CA . GLU A 1 102 ? 8.727 9.101 -5.611 1.00 74.75 102 GLU A CA 1
ATOM 764 C C . GLU A 1 102 ? 9.612 9.904 -6.574 1.00 74.75 102 GLU A C 1
ATOM 766 O O . GLU A 1 102 ? 9.576 11.135 -6.599 1.00 74.75 102 GLU A O 1
ATOM 771 N N . LEU A 1 103 ? 10.433 9.209 -7.365 1.00 72.75 103 LEU A N 1
ATOM 772 C CA . LEU A 1 103 ? 11.362 9.858 -8.293 1.00 72.75 103 LEU A CA 1
ATOM 773 C C . LEU A 1 103 ? 10.724 10.133 -9.650 1.00 72.75 103 LEU A C 1
ATOM 775 O O . LEU A 1 103 ? 10.916 11.209 -10.220 1.00 72.75 103 LEU A O 1
ATOM 779 N N . SER A 1 104 ? 10.047 9.130 -10.215 1.00 75.94 104 SER A N 1
ATOM 780 C CA . SER A 1 104 ? 9.583 9.197 -11.600 1.00 75.94 104 SER A CA 1
ATOM 781 C C . SER A 1 104 ? 8.509 8.155 -11.929 1.00 75.94 104 SER A C 1
ATOM 783 O O . SER A 1 104 ? 8.774 6.953 -11.813 1.00 75.94 104 SER A O 1
ATOM 785 N N . PRO A 1 105 ? 7.335 8.592 -12.422 1.00 82.88 105 PRO A N 1
ATOM 786 C CA . PRO A 1 105 ? 6.352 7.709 -13.032 1.00 82.88 105 PRO A CA 1
ATOM 787 C C . PRO A 1 105 ? 6.682 7.444 -14.512 1.00 82.88 105 PRO A C 1
ATOM 789 O O . PRO A 1 105 ? 6.971 8.358 -15.287 1.00 82.88 105 PRO A O 1
ATOM 792 N N . HIS A 1 106 ? 6.593 6.179 -14.918 1.00 86.12 106 HIS A N 1
ATOM 793 C CA . HIS A 1 106 ? 6.777 5.698 -16.286 1.00 86.12 106 HIS A CA 1
ATOM 794 C C . HIS A 1 106 ? 5.469 5.070 -16.787 1.00 86.12 106 HIS A C 1
ATOM 796 O O . HIS A 1 106 ? 5.211 3.893 -16.504 1.00 86.12 106 HIS A O 1
ATOM 802 N N . PRO A 1 107 ? 4.624 5.821 -17.514 1.00 88.12 107 PRO A N 1
ATOM 803 C CA . PRO A 1 107 ? 3.337 5.317 -17.973 1.00 88.12 107 PRO A CA 1
ATOM 804 C C . PRO A 1 107 ? 3.504 4.253 -19.062 1.00 88.12 107 PRO A C 1
ATOM 806 O O . PRO A 1 107 ? 4.370 4.350 -19.934 1.00 88.12 107 PRO A O 1
ATOM 809 N N . SER A 1 108 ? 2.638 3.246 -19.011 1.00 89.06 108 SER A N 1
ATOM 810 C CA . SER A 1 108 ? 2.469 2.246 -20.067 1.00 89.06 108 SER A CA 1
ATOM 811 C C . SER A 1 108 ? 1.941 2.887 -21.360 1.00 89.06 108 SER A C 1
ATOM 813 O O . SER A 1 108 ? 1.277 3.927 -21.312 1.00 89.06 108 SER A O 1
ATOM 815 N N . PRO A 1 109 ? 2.182 2.275 -22.535 1.00 87.81 109 PRO A N 1
ATOM 816 C CA . PRO A 1 109 ? 1.751 2.823 -23.821 1.00 87.81 109 PRO A CA 1
ATOM 817 C C . PRO A 1 109 ? 0.232 2.990 -23.951 1.00 87.81 109 PRO A C 1
ATOM 819 O O . PRO A 1 109 ? -0.226 3.838 -24.712 1.00 87.81 109 PRO A O 1
ATOM 822 N N . ASP A 1 110 ? -0.545 2.178 -23.232 1.00 86.62 110 ASP A N 1
ATOM 823 C CA . ASP A 1 110 ? -2.008 2.243 -23.199 1.00 86.62 110 ASP A CA 1
ATOM 824 C C . ASP A 1 110 ? -2.552 3.092 -22.035 1.00 86.62 110 ASP A C 1
ATOM 826 O O . ASP A 1 110 ? -3.759 3.315 -21.951 1.00 86.62 110 ASP A O 1
ATOM 830 N N . GLY A 1 111 ? -1.675 3.586 -21.152 1.00 84.56 111 GLY A N 1
ATOM 831 C CA . GLY A 1 111 ? -2.027 4.387 -19.981 1.00 84.56 111 GLY A CA 1
ATOM 832 C C . GLY A 1 111 ? -2.760 3.616 -18.879 1.00 84.56 111 GLY A C 1
ATOM 833 O O . GLY A 1 111 ? -3.242 4.237 -17.934 1.00 84.56 111 GLY A O 1
ATOM 834 N N . SER A 1 112 ? -2.862 2.286 -18.977 1.00 86.38 112 SER A N 1
ATOM 835 C CA . SER A 1 112 ? -3.568 1.455 -17.992 1.00 86.38 112 SER A CA 1
ATOM 836 C C . SER A 1 112 ? -2.763 1.246 -16.704 1.00 86.38 112 SER A C 1
ATOM 838 O O . SER A 1 112 ? -3.328 1.016 -15.630 1.00 86.38 112 SER A O 1
ATOM 840 N N . MET A 1 113 ? -1.438 1.338 -16.809 1.00 89.56 113 MET A N 1
ATOM 841 C CA . MET A 1 113 ? -0.477 1.130 -15.726 1.00 89.56 113 MET A CA 1
ATOM 842 C C . MET A 1 113 ? 0.660 2.150 -15.779 1.00 89.56 113 MET A C 1
ATOM 844 O O . MET A 1 113 ? 0.956 2.721 -16.829 1.00 89.56 113 MET A O 1
ATOM 848 N N . GLU A 1 114 ? 1.339 2.344 -14.659 1.00 90.69 114 GLU A N 1
ATOM 849 C CA . GLU A 1 114 ? 2.570 3.121 -14.547 1.00 90.69 114 GLU A CA 1
ATOM 850 C C . GLU A 1 114 ? 3.574 2.380 -13.663 1.00 90.69 114 GLU A C 1
ATOM 852 O O . GLU A 1 114 ? 3.189 1.741 -12.688 1.00 90.69 114 GLU A O 1
ATOM 857 N N . VAL A 1 115 ? 4.859 2.442 -14.010 1.00 89.44 115 VAL A N 1
ATOM 858 C CA . VAL A 1 115 ? 5.935 2.005 -13.109 1.00 89.44 115 VAL A CA 1
ATOM 859 C C . VAL A 1 115 ? 6.435 3.215 -12.348 1.00 89.44 115 VAL A C 1
ATOM 861 O O . VAL A 1 115 ? 6.706 4.252 -12.947 1.00 89.44 115 VAL A O 1
ATOM 864 N N . ILE A 1 116 ? 6.579 3.074 -11.043 1.00 87.88 116 ILE A N 1
ATOM 865 C CA . ILE A 1 116 ? 7.031 4.112 -10.134 1.00 87.88 116 ILE A CA 1
ATOM 866 C C . ILE A 1 116 ? 8.325 3.644 -9.510 1.00 87.88 116 ILE A C 1
ATOM 868 O O . ILE A 1 116 ? 8.442 2.503 -9.061 1.00 87.88 116 ILE A O 1
ATOM 872 N N . VAL A 1 117 ? 9.302 4.542 -9.520 1.00 86.25 117 VAL A N 1
ATOM 873 C CA . VAL A 1 117 ? 10.593 4.313 -8.887 1.00 86.25 117 VAL A CA 1
ATOM 874 C C . VAL A 1 117 ? 10.629 5.074 -7.579 1.00 86.25 117 VAL A C 1
ATOM 876 O O . VAL A 1 117 ? 10.463 6.296 -7.553 1.00 86.25 117 VAL A O 1
ATOM 879 N N . TYR A 1 118 ? 10.891 4.334 -6.517 1.00 83.19 118 TYR A N 1
ATOM 880 C CA . TYR A 1 118 ? 10.987 4.805 -5.152 1.00 83.19 118 TYR A CA 1
ATOM 881 C C . TYR A 1 118 ? 12.457 4.843 -4.724 1.00 83.19 118 TYR A C 1
ATOM 883 O O . TYR A 1 118 ? 13.216 3.892 -4.937 1.00 83.19 118 TYR A O 1
ATOM 891 N N . ALA A 1 119 ? 12.888 5.980 -4.176 1.00 77.69 119 ALA A N 1
ATOM 892 C CA . ALA A 1 119 ? 14.194 6.116 -3.548 1.00 77.69 119 ALA A CA 1
ATOM 893 C C . ALA A 1 119 ? 14.118 5.618 -2.110 1.00 77.69 119 ALA A C 1
ATOM 895 O O . ALA A 1 119 ? 13.392 6.209 -1.309 1.00 77.69 119 ALA A O 1
ATOM 896 N N . ASP A 1 120 ? 14.923 4.617 -1.768 1.00 71.50 120 ASP A N 1
ATOM 897 C CA . ASP A 1 120 ? 15.248 4.387 -0.367 1.00 71.50 120 ASP A CA 1
ATOM 898 C C . ASP A 1 120 ? 16.098 5.563 0.161 1.00 71.50 120 ASP A C 1
ATOM 900 O O . ASP A 1 120 ? 16.927 6.135 -0.558 1.00 71.50 120 ASP A O 1
ATOM 904 N N . GLN A 1 121 ? 15.851 5.945 1.413 1.00 63.97 121 GLN A N 1
ATOM 905 C CA . GLN A 1 121 ? 16.571 6.993 2.139 1.00 63.97 121 GLN A CA 1
ATOM 906 C C . GLN A 1 121 ? 17.846 6.461 2.807 1.00 63.97 121 GLN A C 1
ATOM 908 O O . GLN A 1 121 ? 18.614 7.236 3.388 1.00 63.97 121 GLN A O 1
ATOM 913 N N . ASN A 1 122 ? 18.092 5.150 2.751 1.00 66.56 122 ASN A N 1
ATOM 914 C CA . ASN A 1 122 ? 19.281 4.553 3.330 1.00 66.56 122 ASN A CA 1
ATOM 915 C C . ASN A 1 122 ? 20.559 4.998 2.593 1.00 66.56 122 ASN A C 1
ATOM 917 O O . ASN A 1 122 ? 20.772 4.721 1.415 1.00 66.56 122 ASN A O 1
ATOM 921 N N . ILE A 1 123 ? 21.441 5.698 3.312 1.00 64.06 123 ILE A N 1
ATOM 922 C CA . ILE A 1 123 ? 22.692 6.258 2.771 1.00 64.06 123 ILE A CA 1
ATOM 923 C C . ILE A 1 123 ? 23.795 5.190 2.686 1.00 64.06 123 ILE A C 1
ATOM 925 O O . ILE A 1 123 ? 24.743 5.347 1.920 1.00 64.06 123 ILE A O 1
ATOM 929 N N . ILE A 1 124 ? 23.704 4.131 3.498 1.00 70.12 124 ILE A N 1
ATOM 930 C CA . ILE A 1 124 ? 24.749 3.101 3.594 1.00 70.12 124 ILE A CA 1
ATOM 931 C C . ILE A 1 124 ? 24.603 2.060 2.485 1.00 70.12 124 ILE A C 1
ATOM 933 O O . ILE A 1 124 ? 25.616 1.604 1.970 1.00 70.12 124 ILE A O 1
ATOM 937 N N . ASP A 1 125 ? 23.366 1.700 2.145 1.00 74.31 125 ASP A N 1
ATOM 938 C CA . ASP A 1 125 ? 23.050 0.731 1.098 1.00 74.31 125 ASP A CA 1
ATOM 939 C C . ASP A 1 125 ? 21.879 1.271 0.263 1.00 74.31 125 ASP A C 1
ATOM 941 O O . ASP A 1 125 ? 20.718 0.958 0.542 1.00 74.31 125 ASP A O 1
ATOM 945 N N . PRO A 1 126 ? 22.147 2.199 -0.675 1.00 77.81 126 PRO A N 1
ATOM 946 C CA . PRO A 1 126 ? 21.088 2.901 -1.375 1.00 77.81 126 PRO A CA 1
ATOM 947 C C . PRO A 1 126 ? 20.392 1.962 -2.364 1.00 77.81 126 PRO A C 1
ATOM 949 O O . PRO A 1 126 ? 20.977 1.503 -3.350 1.00 77.81 126 PRO A O 1
ATOM 952 N N . THR A 1 127 ? 19.104 1.717 -2.136 1.00 82.50 127 THR A N 1
ATOM 953 C CA . THR A 1 127 ? 18.279 0.876 -3.006 1.00 82.50 127 THR A CA 1
ATOM 954 C C . THR A 1 127 ? 17.230 1.691 -3.774 1.00 82.50 127 THR A C 1
ATOM 956 O O . THR A 1 127 ? 16.840 2.805 -3.407 1.00 82.50 127 THR A O 1
ATOM 959 N N . ARG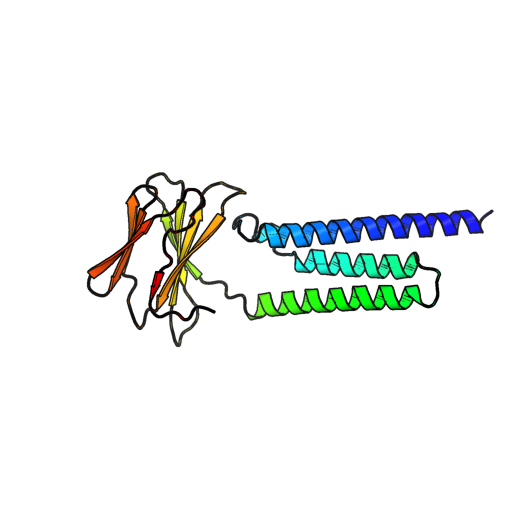 A 1 128 ? 16.815 1.166 -4.929 1.00 85.69 128 ARG A N 1
ATOM 960 C CA . ARG A 1 128 ? 15.667 1.646 -5.705 1.00 85.69 128 ARG A CA 1
ATOM 961 C C . ARG A 1 128 ? 14.604 0.570 -5.697 1.00 85.69 128 ARG A C 1
ATOM 963 O O . ARG A 1 128 ? 14.842 -0.514 -6.226 1.00 85.69 128 ARG A O 1
ATOM 970 N N . GLU A 1 129 ? 13.448 0.882 -5.141 1.00 86.56 129 GLU A N 1
ATOM 971 C CA . GLU A 1 129 ? 12.283 0.008 -5.196 1.00 86.56 129 GLU A CA 1
ATOM 972 C C . GLU A 1 129 ? 11.441 0.374 -6.422 1.00 86.56 129 GLU A C 1
ATOM 974 O O . GLU A 1 129 ? 11.292 1.543 -6.788 1.00 86.56 129 GLU A O 1
ATOM 979 N N . LEU A 1 130 ? 10.961 -0.643 -7.122 1.00 87.94 130 LEU A N 1
ATOM 980 C CA . LEU A 1 130 ? 10.216 -0.537 -8.363 1.00 87.94 130 LEU A CA 1
ATOM 981 C C . LEU A 1 130 ? 8.819 -1.057 -8.085 1.00 87.94 130 LEU A C 1
ATOM 983 O O . LEU A 1 130 ? 8.655 -2.207 -7.712 1.00 87.94 130 LEU A O 1
ATOM 987 N N . SER A 1 131 ? 7.798 -0.244 -8.305 1.00 88.00 131 SER A N 1
ATOM 988 C CA . SER A 1 131 ? 6.411 -0.660 -8.103 1.00 88.00 131 SER A CA 1
ATOM 989 C C . SER A 1 131 ? 5.570 -0.355 -9.329 1.00 88.00 131 SER A C 1
ATOM 991 O O . SER A 1 131 ? 5.773 0.648 -10.004 1.00 88.00 131 SER A O 1
ATOM 993 N N . VAL A 1 132 ? 4.605 -1.216 -9.632 1.00 89.88 132 VAL A N 1
ATOM 994 C CA . VAL A 1 132 ? 3.611 -0.984 -10.682 1.00 89.88 132 VAL A CA 1
ATOM 995 C C . VAL A 1 132 ? 2.329 -0.491 -10.046 1.00 89.88 132 VAL A C 1
ATOM 997 O O . VAL A 1 132 ? 1.767 -1.152 -9.171 1.00 89.88 132 VAL A O 1
ATOM 1000 N N . ARG A 1 133 ? 1.820 0.636 -10.537 1.00 89.06 133 ARG A N 1
ATOM 1001 C CA . ARG A 1 133 ? 0.506 1.158 -10.188 1.00 89.06 133 ARG A CA 1
ATOM 1002 C C . ARG A 1 133 ? -0.459 0.997 -11.358 1.00 89.06 133 ARG A C 1
ATOM 1004 O O . ARG A 1 133 ? -0.166 1.360 -12.491 1.00 89.06 133 ARG A O 1
ATOM 1011 N N . THR A 1 134 ? -1.639 0.461 -11.080 1.00 88.44 134 THR A N 1
ATOM 1012 C CA . THR A 1 134 ? -2.748 0.392 -12.044 1.00 88.44 134 THR A CA 1
ATOM 1013 C C . THR A 1 134 ? -3.579 1.674 -11.989 1.00 88.44 134 THR A C 1
ATOM 1015 O O . THR A 1 134 ? -3.809 2.228 -10.913 1.00 88.44 134 THR A O 1
ATOM 1018 N N . GLN A 1 135 ? -4.073 2.146 -13.132 1.00 84.06 135 GLN A N 1
ATOM 1019 C CA . GLN A 1 135 ? -4.843 3.389 -13.264 1.00 84.06 135 GLN A CA 1
ATOM 1020 C C . GLN A 1 135 ? -6.357 3.111 -13.320 1.00 84.06 135 GLN A C 1
ATOM 1022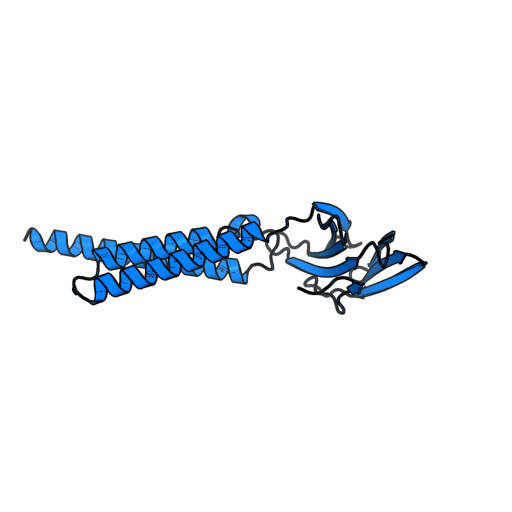 O O . GLN A 1 135 ? -7.031 3.389 -14.307 1.00 84.06 135 GLN A O 1
ATOM 1027 N N . ASN A 1 136 ? -6.910 2.563 -12.231 1.00 82.38 136 ASN A N 1
ATOM 1028 C CA . ASN A 1 136 ? -8.333 2.212 -12.097 1.00 82.38 136 ASN A CA 1
ATOM 1029 C C . ASN A 1 136 ? -9.093 3.137 -11.119 1.00 82.38 136 ASN A C 1
ATOM 1031 O O . ASN A 1 136 ? -10.038 2.715 -10.444 1.00 82.38 136 ASN A O 1
ATOM 1035 N N . GLY A 1 137 ? -8.669 4.400 -10.999 1.00 79.31 137 GLY A N 1
ATOM 1036 C CA . GLY A 1 137 ? -9.262 5.379 -10.080 1.00 79.31 137 GLY A CA 1
ATOM 1037 C C . GLY A 1 137 ? -9.184 4.919 -8.619 1.00 79.31 137 GLY A C 1
ATOM 1038 O O . GLY A 1 137 ? -8.119 4.565 -8.127 1.00 79.31 137 GLY A O 1
ATOM 1039 N N . LEU A 1 138 ? -10.323 4.844 -7.921 1.00 70.12 138 LEU A N 1
ATOM 1040 C CA . LEU A 1 138 ? -10.363 4.368 -6.525 1.00 70.12 138 LEU A CA 1
ATOM 1041 C C . LEU A 1 138 ? -9.898 2.913 -6.361 1.00 70.12 138 LEU A C 1
ATOM 1043 O O . LEU A 1 138 ? -9.517 2.513 -5.264 1.00 70.12 138 LEU A O 1
ATOM 1047 N N . LEU A 1 139 ? -9.930 2.122 -7.438 1.00 75.56 139 LEU A N 1
ATOM 1048 C CA . LEU A 1 139 ? -9.456 0.741 -7.453 1.00 75.56 139 LEU A CA 1
ATOM 1049 C C . LEU A 1 139 ? -8.016 0.617 -7.972 1.00 75.56 139 LEU A C 1
ATOM 1051 O O . LEU A 1 139 ? -7.569 -0.495 -8.246 1.00 75.56 139 LEU A O 1
ATOM 1055 N N . SER A 1 140 ? -7.288 1.731 -8.096 1.00 78.75 140 SER A N 1
ATOM 1056 C CA . SER A 1 140 ? -5.857 1.734 -8.388 1.00 78.75 140 SER A CA 1
ATOM 1057 C C . SER A 1 140 ? -5.091 0.964 -7.320 1.00 78.75 140 SER A C 1
ATOM 1059 O O . SER A 1 140 ? -5.098 1.322 -6.140 1.00 78.75 140 SER A O 1
ATOM 1061 N N . ARG A 1 141 ? -4.438 -0.108 -7.758 1.00 81.50 141 ARG A N 1
ATOM 1062 C CA . ARG A 1 141 ? -3.574 -0.967 -6.949 1.00 81.50 141 ARG A CA 1
ATOM 1063 C C . ARG A 1 141 ? -2.120 -0.667 -7.222 1.00 81.50 141 ARG A C 1
ATOM 1065 O O . ARG A 1 141 ? -1.781 -0.361 -8.362 1.00 81.50 141 ARG A O 1
ATOM 1072 N N . GLU A 1 142 ? -1.300 -0.822 -6.196 1.00 84.88 142 GLU A N 1
ATOM 1073 C CA . GLU A 1 142 ? 0.153 -0.754 -6.299 1.00 84.88 142 GLU A CA 1
ATOM 1074 C C . GLU A 1 142 ? 0.747 -2.100 -5.890 1.00 84.88 142 GLU A C 1
ATOM 1076 O O . GLU A 1 142 ? 0.313 -2.706 -4.907 1.00 84.88 142 GLU A O 1
ATOM 1081 N N . LYS A 1 143 ? 1.674 -2.610 -6.698 1.00 85.31 143 LYS A N 1
ATOM 1082 C CA . LYS A 1 143 ? 2.321 -3.904 -6.494 1.00 85.31 143 LYS A CA 1
ATOM 1083 C C . LYS A 1 143 ? 3.815 -3.768 -6.709 1.00 85.31 143 LYS A C 1
ATOM 1085 O O . LYS A 1 143 ? 4.242 -3.164 -7.687 1.00 85.31 143 LYS A O 1
ATOM 1090 N N . ASP A 1 144 ? 4.575 -4.370 -5.807 1.00 86.12 144 ASP A N 1
ATOM 1091 C CA . ASP A 1 144 ? 6.026 -4.398 -5.899 1.00 86.12 144 ASP A CA 1
ATOM 1092 C C . ASP A 1 144 ? 6.467 -5.217 -7.125 1.00 86.12 144 ASP A C 1
ATOM 1094 O O . ASP A 1 144 ? 6.024 -6.351 -7.334 1.00 86.12 144 ASP A O 1
ATOM 1098 N N . LEU A 1 145 ? 7.299 -4.601 -7.962 1.00 85.69 145 LEU A N 1
ATOM 1099 C CA . LEU A 1 145 ? 7.999 -5.221 -9.086 1.00 85.69 145 LEU A CA 1
ATOM 1100 C C . LEU A 1 145 ? 9.360 -5.769 -8.627 1.00 85.69 145 LEU A C 1
ATOM 1102 O O . LEU A 1 145 ? 9.922 -6.670 -9.260 1.00 85.69 145 LEU A O 1
ATOM 1106 N N . GLY A 1 146 ? 9.884 -5.234 -7.526 1.00 86.88 146 GLY A N 1
ATOM 1107 C CA . GLY A 1 146 ? 11.131 -5.628 -6.912 1.00 86.88 146 GLY A CA 1
ATOM 1108 C C . GLY A 1 146 ? 12.040 -4.441 -6.625 1.00 86.88 146 GLY A C 1
ATOM 1109 O O . GLY A 1 146 ? 11.639 -3.282 -6.611 1.00 86.88 146 GLY A O 1
ATOM 1110 N N . CYS A 1 147 ? 13.317 -4.728 -6.425 1.00 86.81 147 CYS A N 1
ATOM 1111 C CA . CYS A 1 147 ? 14.284 -3.766 -5.933 1.00 86.81 147 CYS A CA 1
ATOM 1112 C C . CYS A 1 147 ? 15.651 -3.934 -6.612 1.00 86.81 147 CYS A C 1
ATOM 1114 O O . CYS A 1 147 ? 16.047 -5.024 -7.049 1.00 86.81 147 CYS A O 1
ATOM 1116 N N . VAL A 1 148 ? 16.392 -2.828 -6.681 1.00 86.94 148 VAL A N 1
ATOM 1117 C CA . VAL A 1 148 ? 17.741 -2.760 -7.243 1.00 86.94 148 VAL A CA 1
ATOM 1118 C C . VAL A 1 148 ? 18.660 -2.031 -6.270 1.00 86.94 148 VAL A C 1
ATOM 1120 O O . VAL A 1 148 ? 18.466 -0.851 -5.986 1.00 86.94 148 VAL A O 1
ATOM 1123 N N . ASN A 1 149 ? 19.685 -2.725 -5.784 1.00 85.06 149 ASN A N 1
ATOM 1124 C CA . ASN A 1 149 ? 20.742 -2.144 -4.967 1.00 85.06 149 ASN A CA 1
ATOM 1125 C C . ASN A 1 149 ? 21.757 -1.408 -5.856 1.00 85.06 149 ASN A C 1
ATOM 1127 O O . ASN A 1 149 ? 22.411 -2.043 -6.691 1.00 85.06 149 ASN A O 1
ATOM 1131 N N . LEU A 1 150 ? 21.912 -0.095 -5.642 1.00 82.75 150 LEU A N 1
ATOM 1132 C CA . LEU A 1 150 ? 22.728 0.790 -6.478 1.00 82.75 150 LEU A CA 1
ATOM 1133 C C . LEU A 1 150 ? 24.242 0.562 -6.350 1.00 82.75 150 LEU A C 1
ATOM 1135 O O . LEU A 1 150 ? 24.970 0.940 -7.272 1.00 82.75 150 LEU A O 1
ATOM 1139 N N . ASP A 1 151 ? 24.713 -0.081 -5.279 1.00 80.69 151 ASP A N 1
ATOM 1140 C CA . ASP A 1 151 ? 26.122 -0.465 -5.122 1.00 80.69 151 ASP A CA 1
ATOM 1141 C C . ASP A 1 151 ? 26.466 -1.691 -5.974 1.00 80.69 151 ASP A C 1
ATOM 1143 O O . ASP A 1 151 ? 27.567 -1.806 -6.524 1.00 80.69 151 ASP A O 1
ATOM 1147 N N . SER A 1 152 ? 25.510 -2.614 -6.111 1.00 79.00 152 SER A N 1
ATOM 1148 C CA . SER A 1 152 ? 25.685 -3.840 -6.894 1.00 79.00 152 SER A CA 1
ATOM 1149 C C . SER A 1 152 ? 25.399 -3.634 -8.382 1.00 79.00 152 SER A C 1
ATOM 1151 O O . SER A 1 152 ? 26.160 -4.107 -9.235 1.00 79.00 152 SER A O 1
ATOM 1153 N N . ASN A 1 153 ? 24.318 -2.918 -8.701 1.00 80.31 153 ASN A N 1
ATOM 1154 C CA . ASN A 1 153 ? 23.873 -2.682 -10.061 1.00 80.31 153 ASN A CA 1
ATOM 1155 C C . ASN A 1 153 ? 23.157 -1.334 -10.175 1.00 80.31 153 ASN A C 1
ATOM 1157 O O . ASN A 1 153 ? 22.324 -0.969 -9.352 1.00 80.31 153 ASN A O 1
ATOM 1161 N N . ARG A 1 154 ? 23.448 -0.582 -11.235 1.00 82.38 154 ARG A N 1
ATOM 1162 C CA . ARG A 1 154 ? 22.827 0.730 -11.439 1.00 82.38 154 ARG A CA 1
ATOM 1163 C C . ARG A 1 154 ? 21.534 0.580 -12.232 1.00 82.38 154 ARG A C 1
ATOM 1165 O O . ARG A 1 154 ? 21.547 -0.040 -13.286 1.00 82.38 154 ARG A O 1
ATOM 1172 N N . LEU A 1 155 ? 20.448 1.202 -11.785 1.00 84.50 155 LEU A N 1
ATOM 1173 C CA . LEU A 1 155 ? 19.258 1.375 -12.618 1.00 84.50 155 LEU A CA 1
ATOM 1174 C C . LEU A 1 155 ? 19.542 2.455 -13.677 1.00 84.50 155 LEU A C 1
ATOM 1176 O O . LEU A 1 155 ? 19.766 3.617 -13.329 1.00 84.50 155 LEU A O 1
ATOM 1180 N N . GLU A 1 156 ? 19.588 2.073 -14.954 1.00 87.06 156 GLU A N 1
ATOM 1181 C CA . GLU A 1 156 ? 19.850 2.995 -16.072 1.00 87.06 156 GLU A CA 1
ATOM 1182 C C . GLU A 1 156 ? 18.558 3.572 -16.652 1.00 87.06 156 GLU A C 1
ATOM 1184 O O . GLU A 1 156 ? 18.521 4.737 -17.048 1.00 87.06 156 GLU A O 1
ATOM 1189 N N . GLY A 1 157 ? 17.489 2.778 -16.674 1.00 86.06 157 GLY A N 1
ATOM 1190 C CA . GLY A 1 157 ? 16.198 3.223 -17.174 1.00 86.06 157 GLY A CA 1
ATOM 1191 C C . GLY A 1 157 ? 15.132 2.142 -17.123 1.00 86.06 157 GLY A C 1
ATOM 1192 O O . GLY A 1 157 ? 15.409 0.969 -16.886 1.00 86.06 157 GLY A O 1
ATOM 1193 N N . ILE A 1 158 ? 13.896 2.560 -17.366 1.00 89.69 158 ILE A N 1
ATOM 1194 C CA . ILE A 1 158 ? 12.726 1.688 -17.426 1.00 89.69 158 ILE A CA 1
ATOM 1195 C C . ILE A 1 158 ? 11.966 2.050 -18.690 1.00 89.69 158 ILE A C 1
ATOM 1197 O O . ILE A 1 158 ? 11.674 3.223 -18.933 1.00 89.69 158 ILE A O 1
ATOM 1201 N N . GLU A 1 159 ? 11.652 1.045 -19.497 1.00 92.19 159 GLU A N 1
ATOM 1202 C CA . GLU A 1 159 ? 10.836 1.206 -20.693 1.00 92.19 159 GLU A CA 1
ATOM 1203 C C . GLU A 1 159 ? 9.706 0.183 -20.714 1.00 92.19 159 GLU A C 1
ATOM 1205 O O . GLU A 1 159 ? 9.842 -0.931 -20.220 1.00 92.19 159 GLU A O 1
ATOM 1210 N N . TRP A 1 160 ? 8.591 0.541 -21.336 1.00 91.88 160 TRP A N 1
ATOM 1211 C CA . TRP A 1 160 ? 7.552 -0.423 -21.662 1.00 91.88 160 TRP A CA 1
ATOM 1212 C C . TRP A 1 160 ? 7.778 -0.937 -23.081 1.00 91.88 160 TRP A C 1
ATOM 1214 O O . TRP A 1 160 ? 7.745 -0.171 -24.042 1.00 91.88 160 TRP A O 1
ATOM 1224 N N . VAL A 1 161 ? 7.996 -2.242 -23.217 1.00 91.50 161 VAL A N 1
ATOM 1225 C CA . VAL A 1 161 ? 8.171 -2.918 -24.517 1.00 91.50 161 VAL A CA 1
ATOM 1226 C C . VAL A 1 161 ? 6.812 -3.276 -25.127 1.00 91.50 161 VAL A C 1
ATOM 1228 O O . VAL A 1 161 ? 6.672 -3.433 -26.338 1.00 91.50 161 VAL A O 1
ATOM 1231 N N . GLY A 1 162 ? 5.789 -3.368 -24.281 1.00 88.81 162 GLY A N 1
ATOM 1232 C CA . GLY A 1 162 ? 4.392 -3.542 -24.655 1.00 88.81 162 GLY A CA 1
ATOM 1233 C C . GLY A 1 162 ? 3.471 -3.028 -23.546 1.00 88.81 162 GLY A C 1
ATOM 1234 O O . GLY A 1 162 ? 3.963 -2.549 -22.528 1.00 88.81 162 GLY A O 1
ATOM 1235 N N . PRO A 1 163 ? 2.142 -3.159 -23.688 1.00 86.88 163 PRO A N 1
ATOM 1236 C CA . PRO A 1 163 ? 1.179 -2.705 -22.674 1.00 86.88 163 PRO A CA 1
ATOM 1237 C C . PRO A 1 163 ? 1.308 -3.439 -21.328 1.00 86.88 163 PRO A C 1
ATOM 1239 O O . PRO A 1 163 ? 0.824 -2.963 -20.312 1.00 86.88 163 PRO A O 1
ATOM 1242 N N . ARG A 1 164 ? 1.963 -4.608 -21.316 1.00 89.62 164 ARG A N 1
ATOM 1243 C CA . ARG A 1 164 ? 2.104 -5.485 -20.142 1.00 89.62 164 ARG A CA 1
ATOM 1244 C C . ARG A 1 164 ? 3.527 -5.930 -19.853 1.00 89.62 164 ARG A C 1
ATOM 1246 O O . ARG A 1 164 ? 3.732 -6.755 -18.976 1.00 89.62 164 ARG A O 1
ATOM 1253 N N . THR A 1 165 ? 4.504 -5.434 -20.599 1.00 91.56 165 THR A N 1
ATOM 1254 C CA . THR A 1 165 ? 5.889 -5.884 -20.458 1.00 91.56 165 THR A CA 1
ATOM 1255 C C . THR A 1 165 ? 6.764 -4.683 -20.186 1.00 91.56 165 THR A C 1
ATOM 1257 O O . THR A 1 165 ? 6.914 -3.808 -21.043 1.00 91.56 165 THR A O 1
ATOM 1260 N N . VAL A 1 166 ? 7.328 -4.665 -18.986 1.00 92.19 166 VAL A N 1
ATOM 1261 C CA . VAL A 1 166 ? 8.286 -3.667 -18.531 1.00 92.19 166 VAL A CA 1
ATOM 1262 C C . VAL A 1 166 ? 9.675 -4.228 -18.771 1.00 92.19 166 VAL A C 1
ATOM 1264 O O . VAL A 1 166 ? 9.973 -5.342 -18.355 1.00 92.19 166 VAL A O 1
ATOM 1267 N N . ARG A 1 167 ? 10.538 -3.458 -19.419 1.00 93.00 167 ARG A N 1
ATOM 1268 C CA . ARG A 1 167 ? 11.964 -3.735 -19.494 1.00 93.00 167 ARG A CA 1
ATOM 1269 C C . ARG A 1 167 ? 12.711 -2.799 -18.567 1.00 93.00 167 ARG A C 1
ATOM 1271 O O . ARG A 1 167 ? 12.666 -1.577 -18.708 1.00 93.00 167 ARG A O 1
ATOM 1278 N N . VAL A 1 168 ? 13.432 -3.407 -17.641 1.00 90.69 168 VAL A N 1
ATOM 1279 C CA . VAL A 1 168 ? 14.341 -2.730 -16.729 1.00 90.69 168 VAL A CA 1
ATOM 1280 C C . VAL A 1 168 ? 15.737 -2.782 -17.339 1.00 90.69 168 VAL A C 1
ATOM 1282 O O . VAL A 1 168 ? 16.270 -3.864 -17.597 1.00 90.69 168 VAL A O 1
ATOM 1285 N N . HIS A 1 169 ? 16.319 -1.611 -17.596 1.00 90.31 169 HIS A N 1
ATOM 1286 C CA . HIS A 1 169 ? 17.698 -1.468 -18.055 1.00 90.31 169 HIS A CA 1
ATOM 1287 C C . HIS A 1 169 ? 18.609 -1.279 -16.852 1.00 90.31 169 HIS A C 1
ATOM 1289 O O . HIS A 1 169 ? 18.446 -0.347 -16.056 1.00 90.31 169 HIS A O 1
ATOM 1295 N N . LEU A 1 170 ? 19.576 -2.173 -16.740 1.00 88.25 170 LEU A N 1
ATOM 1296 C CA . LEU A 1 170 ? 20.538 -2.217 -15.658 1.00 88.25 170 LEU A CA 1
ATOM 1297 C C . LEU A 1 170 ? 21.928 -1.849 -16.173 1.00 88.25 170 LEU A C 1
ATOM 1299 O O . LEU A 1 170 ? 22.224 -1.900 -17.370 1.00 88.25 170 LEU A O 1
ATOM 1303 N N . GLY A 1 171 ? 22.799 -1.515 -15.228 1.00 83.25 171 GLY A N 1
ATOM 1304 C CA . GLY A 1 171 ? 24.207 -1.275 -15.470 1.00 83.25 171 GLY A CA 1
ATOM 1305 C C . GLY A 1 171 ? 24.842 -2.410 -16.268 1.00 83.25 171 GLY A C 1
ATOM 1306 O O . GLY A 1 171 ? 24.467 -3.574 -16.152 1.00 83.25 171 GLY A O 1
ATOM 1307 N N . ARG A 1 172 ? 25.857 -2.070 -17.071 1.00 81.38 172 ARG A N 1
ATOM 1308 C CA . ARG A 1 172 ? 26.610 -3.031 -17.908 1.00 81.38 172 ARG A CA 1
ATOM 1309 C C . ARG A 1 172 ? 25.791 -3.629 -19.065 1.00 81.38 172 ARG A C 1
ATOM 1311 O O . ARG A 1 172 ? 26.223 -4.613 -19.662 1.00 81.38 172 ARG A O 1
ATOM 1318 N N . GLY A 1 173 ? 24.671 -3.000 -19.429 1.00 79.75 173 GLY A N 1
ATOM 1319 C CA . GLY A 1 173 ? 23.859 -3.367 -20.593 1.00 79.75 173 GLY A CA 1
ATOM 1320 C C . GLY A 1 173 ? 22.939 -4.568 -20.371 1.00 79.75 173 GLY A C 1
ATOM 1321 O O . GLY A 1 173 ? 22.405 -5.109 -21.342 1.00 79.75 173 GLY A O 1
ATOM 1322 N N . GLU A 1 174 ? 22.761 -4.993 -19.120 1.00 87.00 174 GLU A N 1
ATOM 1323 C CA . GLU A 1 174 ? 21.812 -6.037 -18.749 1.00 87.00 174 GLU A CA 1
ATOM 1324 C C . GLU A 1 174 ? 20.370 -5.516 -18.861 1.00 87.00 174 GLU A C 1
ATOM 1326 O O . GLU A 1 174 ? 20.076 -4.353 -18.575 1.00 87.00 174 GLU A O 1
ATOM 1331 N N . ARG A 1 175 ? 19.463 -6.377 -19.329 1.00 89.50 175 ARG A N 1
ATOM 1332 C CA . ARG A 1 175 ? 18.055 -6.044 -19.559 1.00 89.50 175 ARG A CA 1
ATOM 1333 C C . ARG A 1 175 ? 17.183 -7.168 -19.039 1.00 89.50 175 ARG A C 1
ATOM 1335 O O . ARG A 1 175 ? 17.363 -8.312 -19.455 1.00 89.50 175 ARG A O 1
ATOM 1342 N N . ILE A 1 176 ? 16.245 -6.829 -18.163 1.00 89.31 176 ILE A N 1
ATOM 1343 C CA . ILE A 1 176 ? 15.286 -7.778 -17.601 1.00 89.31 176 ILE A CA 1
ATOM 1344 C C . ILE A 1 176 ? 13.893 -7.369 -18.052 1.00 89.31 176 ILE A C 1
ATOM 1346 O O . ILE A 1 176 ? 13.447 -6.259 -17.764 1.00 89.31 176 ILE A O 1
ATOM 1350 N N . ASP A 1 177 ? 13.217 -8.283 -18.738 1.00 92.31 177 ASP A N 1
ATOM 1351 C CA . ASP A 1 177 ? 11.832 -8.108 -19.154 1.00 92.31 177 ASP A CA 1
ATOM 1352 C C . ASP A 1 177 ? 10.933 -8.781 -18.109 1.00 92.31 177 ASP A C 1
ATOM 1354 O O . ASP A 1 177 ? 11.097 -9.963 -17.802 1.00 92.31 177 ASP A O 1
ATOM 1358 N N . VAL A 1 178 ? 10.002 -8.020 -17.541 1.00 92.06 178 VAL A N 1
ATOM 1359 C CA . VAL A 1 178 ? 9.014 -8.477 -16.557 1.00 92.06 178 VAL A CA 1
ATOM 1360 C C . VAL A 1 178 ? 7.633 -8.307 -17.158 1.00 92.06 178 VAL A C 1
ATOM 1362 O O . VAL A 1 178 ? 7.282 -7.224 -17.640 1.00 92.06 178 VAL A O 1
ATOM 1365 N N . THR A 1 179 ? 6.843 -9.376 -17.138 1.00 92.88 179 THR A N 1
ATOM 1366 C CA . THR A 1 179 ? 5.465 -9.331 -17.619 1.00 92.88 179 THR A CA 1
ATOM 1367 C C . THR A 1 179 ? 4.531 -9.113 -16.445 1.00 92.88 179 THR A C 1
ATOM 1369 O O . THR A 1 179 ? 4.639 -9.758 -15.409 1.00 92.88 179 THR A O 1
ATOM 1372 N N . VAL A 1 180 ? 3.584 -8.204 -16.612 1.00 91.56 180 VAL A N 1
ATOM 1373 C CA . VAL A 1 180 ? 2.651 -7.791 -15.574 1.00 91.56 180 VAL A CA 1
ATOM 1374 C C . VAL A 1 180 ? 1.234 -8.177 -15.988 1.00 91.56 180 VAL A C 1
ATOM 1376 O O . VAL A 1 180 ? 0.826 -7.988 -17.138 1.00 91.56 180 VAL A O 1
ATOM 1379 N N . ASP A 1 181 ? 0.476 -8.755 -15.060 1.00 89.88 181 ASP A N 1
ATOM 1380 C CA . ASP A 1 181 ? -0.927 -9.095 -15.276 1.00 89.88 181 ASP A CA 1
ATOM 1381 C C . ASP A 1 181 ? -1.847 -7.862 -15.209 1.00 89.88 181 ASP A C 1
ATOM 1383 O O . ASP A 1 181 ? -1.424 -6.747 -14.915 1.00 89.88 181 ASP A O 1
ATOM 1387 N N . GLU A 1 182 ? -3.145 -8.046 -15.465 1.00 85.88 182 GLU A N 1
ATOM 1388 C CA . GLU A 1 182 ? -4.119 -6.939 -15.473 1.00 85.88 182 GLU A CA 1
ATOM 1389 C C . GLU A 1 182 ? -4.283 -6.249 -14.109 1.00 85.88 182 GLU A C 1
ATOM 1391 O O . GLU A 1 182 ? -4.786 -5.129 -14.030 1.00 85.88 182 GLU A O 1
ATOM 1396 N N . SER A 1 183 ? -3.890 -6.924 -13.031 1.00 82.38 183 SER A N 1
ATOM 1397 C CA . SER A 1 183 ? -3.962 -6.414 -11.665 1.00 82.38 183 SER A CA 1
ATOM 1398 C C . SER A 1 183 ? -2.699 -5.668 -11.232 1.00 82.38 183 SER A C 1
ATOM 1400 O O . SER A 1 183 ? -2.666 -5.153 -10.112 1.00 82.38 183 SER A O 1
ATOM 1402 N N . GLY A 1 184 ? -1.692 -5.587 -12.108 1.00 82.62 184 GLY A N 1
ATOM 1403 C CA . GLY A 1 184 ? -0.387 -5.008 -11.809 1.00 82.62 184 GLY A CA 1
ATOM 1404 C C . GLY A 1 184 ? 0.592 -6.003 -11.180 1.00 82.62 184 GLY A C 1
ATOM 1405 O O . GLY A 1 184 ? 1.655 -5.590 -10.733 1.00 82.62 184 GLY A O 1
ATOM 1406 N N . ARG A 1 185 ? 0.264 -7.301 -11.107 1.00 87.75 185 ARG A N 1
ATOM 1407 C CA . ARG A 1 185 ? 1.139 -8.304 -10.490 1.00 87.75 185 ARG A CA 1
ATOM 1408 C C . ARG A 1 185 ? 2.193 -8.784 -11.493 1.00 87.75 185 ARG A C 1
ATOM 1410 O O . ARG A 1 185 ? 1.811 -9.240 -12.574 1.00 87.75 185 ARG A O 1
ATOM 1417 N N . PRO A 1 186 ? 3.486 -8.740 -11.144 1.00 89.19 186 PRO A N 1
ATOM 1418 C CA . PRO A 1 186 ? 4.534 -9.261 -12.009 1.00 89.19 186 PRO A CA 1
ATOM 1419 C C . PRO A 1 186 ? 4.556 -10.799 -12.009 1.00 89.19 186 PRO A C 1
ATOM 1421 O O . PRO A 1 186 ? 4.210 -11.445 -11.015 1.00 89.19 186 PRO A O 1
ATOM 1424 N N . ASP A 1 187 ? 4.986 -11.386 -13.123 1.00 90.56 187 ASP A N 1
ATOM 1425 C CA . ASP A 1 187 ? 5.267 -12.817 -13.265 1.00 90.56 187 ASP A CA 1
ATOM 1426 C C . ASP A 1 187 ? 6.523 -13.247 -12.491 1.00 90.56 187 ASP A C 1
ATOM 1428 O O . ASP A 1 187 ? 6.582 -14.364 -11.972 1.00 90.56 187 ASP A O 1
ATOM 1432 N N . GLN A 1 188 ? 7.487 -12.335 -12.364 1.00 86.69 188 GLN A N 1
ATOM 1433 C CA . GLN A 1 188 ? 8.702 -12.482 -11.572 1.00 86.69 188 GLN A CA 1
ATOM 1434 C C . GLN A 1 188 ? 9.053 -11.178 -10.848 1.00 86.69 188 GLN A C 1
ATOM 1436 O O . GLN A 1 188 ? 8.940 -10.095 -11.416 1.00 86.69 188 GLN A O 1
ATOM 1441 N N . THR A 1 189 ? 9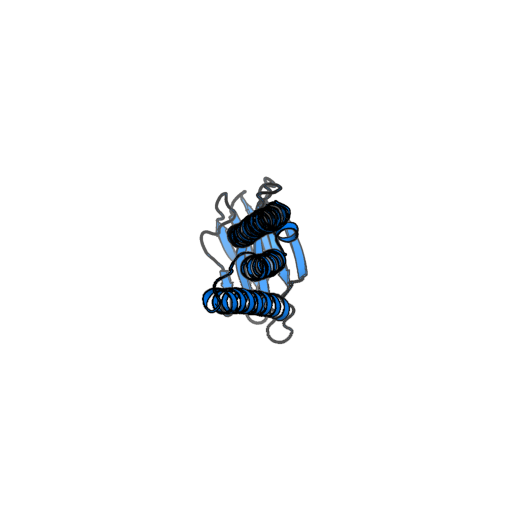.513 -11.279 -9.602 1.00 86.62 189 THR A N 1
ATOM 1442 C CA . THR A 1 189 ? 10.038 -10.130 -8.855 1.00 86.62 189 THR A CA 1
ATOM 1443 C C . THR A 1 189 ? 11.547 -10.021 -9.031 1.00 86.62 189 THR A C 1
ATOM 1445 O O . THR A 1 189 ? 12.273 -11.020 -9.016 1.00 86.62 189 THR A O 1
ATOM 1448 N N . ILE A 1 190 ? 12.032 -8.796 -9.212 1.00 84.38 190 ILE A N 1
ATOM 1449 C CA . ILE A 1 190 ? 13.460 -8.515 -9.360 1.00 84.38 190 ILE A CA 1
ATOM 1450 C C . ILE A 1 190 ? 14.059 -8.298 -7.967 1.00 84.38 190 ILE A C 1
ATOM 1452 O O . ILE A 1 190 ? 13.700 -7.352 -7.281 1.00 84.38 190 ILE A O 1
ATOM 1456 N N . HIS A 1 191 ? 15.005 -9.135 -7.546 1.00 84.38 191 HIS A N 1
ATOM 1457 C CA . HIS A 1 191 ? 15.743 -8.926 -6.295 1.00 84.38 191 HIS A CA 1
ATOM 1458 C C . HIS A 1 191 ? 17.239 -8.869 -6.588 1.00 84.38 191 HIS A C 1
ATOM 1460 O O . HIS A 1 191 ? 17.940 -9.881 -6.551 1.00 84.38 191 HIS A O 1
ATOM 1466 N N . LEU A 1 192 ? 17.728 -7.677 -6.925 1.00 81.62 192 LEU A N 1
ATOM 1467 C CA . LEU A 1 192 ? 19.130 -7.462 -7.278 1.00 81.62 192 LEU A CA 1
ATOM 1468 C C . LEU A 1 192 ? 19.870 -6.820 -6.112 1.00 81.62 192 LEU A C 1
ATOM 1470 O O . LEU A 1 192 ? 19.979 -5.601 -6.027 1.00 81.62 192 LEU A O 1
ATOM 1474 N N . GLY A 1 193 ? 20.372 -7.666 -5.211 1.00 70.25 193 GLY A N 1
ATOM 1475 C CA . GLY A 1 193 ? 21.243 -7.239 -4.113 1.00 70.25 193 GLY A CA 1
ATOM 1476 C C . GLY A 1 193 ? 20.529 -6.568 -2.941 1.00 70.25 193 GLY A C 1
ATOM 1477 O O . GLY A 1 193 ? 21.198 -6.042 -2.061 1.00 70.25 193 GLY A O 1
ATOM 1478 N N . CYS A 1 194 ? 19.199 -6.597 -2.898 1.00 74.75 194 CYS A N 1
ATOM 1479 C CA . CYS A 1 194 ? 18.432 -6.147 -1.740 1.00 74.75 194 CYS A CA 1
ATOM 1480 C C . CYS A 1 194 ? 18.006 -7.350 -0.902 1.00 74.75 194 CYS A C 1
ATOM 1482 O O . CYS A 1 194 ? 17.540 -8.370 -1.414 1.00 74.75 194 CYS A O 1
ATOM 1484 N N . SER A 1 195 ? 18.182 -7.231 0.408 1.00 57.75 195 SER A N 1
ATOM 1485 C CA . SER A 1 195 ? 17.649 -8.179 1.375 1.00 57.75 195 SER A CA 1
ATOM 1486 C C . SER A 1 195 ? 16.135 -8.011 1.457 1.00 57.75 195 SER A C 1
ATOM 1488 O O . SER A 1 195 ? 15.656 -6.953 1.853 1.00 57.75 195 SER A O 1
ATOM 1490 N N . THR A 1 196 ? 15.384 -9.053 1.096 1.00 47.75 196 THR A N 1
ATOM 1491 C CA . THR A 1 196 ? 13.954 -9.143 1.413 1.00 47.75 196 THR A CA 1
ATOM 1492 C C . THR A 1 196 ? 13.798 -9.090 2.932 1.00 47.75 196 THR A C 1
ATOM 1494 O O . THR A 1 196 ? 14.335 -9.970 3.615 1.00 47.75 196 THR A O 1
ATOM 1497 N N . VAL A 1 197 ? 13.120 -8.067 3.454 1.00 42.44 197 VAL A N 1
ATOM 1498 C CA . VAL A 1 197 ? 12.713 -8.004 4.867 1.00 42.44 197 VAL A CA 1
ATOM 1499 C C . VAL A 1 197 ? 11.392 -8.739 5.046 1.00 42.44 197 VAL A C 1
ATOM 1501 O O . VAL A 1 197 ? 10.484 -8.524 4.214 1.00 42.44 197 VAL A O 1
#

Organism: NCBI:txid126673

Foldseek 3Di:
DVVVVVVVVLQVQLVVLLVQLVVLQVLLVVLVVLVQFPLCCVVSVPSLVSLLSSLVSQLVSLCRNDPDPPSSVVSNVVSVVSNVVSVVVNVVCVVPVDPFDFDDWAAAPVRQKIKTWGWDPDPVWTKIWIWMWGDPVRRIGIGTLAMATCVQKNFPDWDHPHNFWIWTAIPPRDIDIWGADSSRHTPDHDYHPDDDD

pLDDT: mean 75.13, std 11.53, range [42.44, 93.0]

Sequence (197 aa):
MASDTVSYRFRTAAVVVAVLGVLLWVLALTGLLVNDYYQLRPWLHHPFIFGTAGCASLAIACGVGIRHRVLKPVGIVLFVMAGVVVVGLAYLAMAFGENPDELSPHPSPDGSMEVIVYADQNIIDPTRELSVRTQNGLLSREKDLGCVNLDSNRLEGIEWVGPRTVRVHLGRGERIDVTVDESGRPDQTIHLGCSTV